Protein AF-A0A5N6K350-F1 (afdb_monomer)

Foldseek 3Di:
DDDDDDDDDDDDDDPPDPPPPDPPDPADDLQDDDPVLVVLLVLLVVLLVVLQVCLVPDPLNVVFDADQLVQATDPVSQSDLLRDCPRPCNVPPLVCVVVLLVVLQVQCCAAAPLNHDGPDPDDDPSSQLSVVLVVLLVVLLCQQCPDPPHEHPQLQQFVVQPKAWAPPVCVVVVNDDPPDRPGPSGPVVSVVNVTTTDDGQGAPSSLLSLLLSLSSLCQLCVVLVQVLVVHDQSRWAQDPVRDIDGPCVVFDPPDDVVPDDSASSCDPSVVSSVVSNVSSSVSSSSCSNNGDDSVSNVNSSVSSVVSVCLQASVVRYDVVSCVRNPGRND

Mean predicted aligned error: 9.84 Å

InterPro domains:
  IPR019388 Fat storage-inducing transmembrane protein [PF10261] (79-312)
  IPR019388 Fat storage-inducing transmembrane protein [PTHR23129] (8-317)
  IPR046400 Acyl-coenzyme A diphosphatase SCS3 [MF_03231] (30-315)

Sequence (330 aa):
MESPSKIKRRSTRIIEASSTTTKTTTRRSPFLPTPFEAILLSIYPATLLLGSIFSVLSPDVRASEYNPVLQSHPPSTAPSYFAKKSNIFNQWFVKKGWAWISASYFFFLLTHPSTGPPGVFTLTPRRLRGFLRYVVVTTWWVFVTQWFFGPAIIDRGFIITGGQCELVDAAEKGKVDMDNTRQFVTGVACKAVGGKWKGGHDISGHVFLLVLGSMFLFQEVLHVVLRSSGMKEERTIVMEDGAIKSAEVEAPPQNEAEGLTQDGWLSLSVKIVLGVAGLSLFMLTMTAIYFHTWFEKLTGLIVAFGGVFVVFWLPRLNPTVRMVLGMPGI

Solvent-accessible surface area (backbone atoms only — not comparable to full-atom values): 18474 Å² total; per-residue (Å²): 139,88,83,85,87,84,89,79,85,82,82,84,79,81,79,78,77,80,78,76,78,74,80,78,71,82,77,70,59,45,88,55,70,46,76,69,51,44,52,58,62,46,48,56,64,48,39,41,48,54,19,40,51,46,29,73,69,34,64,57,53,64,71,27,64,72,39,80,76,78,45,36,26,53,78,90,53,33,69,42,68,79,33,24,74,82,27,66,59,48,61,61,43,59,73,40,33,68,58,56,46,48,53,33,48,50,47,28,54,48,44,36,64,94,35,39,66,57,82,46,98,69,92,34,75,56,34,51,17,51,49,46,39,49,49,53,51,48,50,48,50,36,27,41,70,65,42,45,99,58,52,11,49,42,37,47,47,14,42,76,54,59,26,45,62,45,49,60,74,43,53,76,66,73,75,49,78,89,83,67,80,75,77,59,62,35,60,65,62,23,47,74,75,63,21,45,60,44,74,35,55,58,53,29,61,65,45,20,50,35,49,36,44,26,51,52,50,47,56,60,44,42,54,54,50,37,49,74,70,73,48,76,84,77,54,29,24,33,44,92,88,67,48,80,40,59,46,61,79,64,31,68,75,96,67,76,69,83,77,49,56,79,71,60,54,68,27,72,42,52,51,47,34,52,50,55,30,47,52,28,52,52,50,41,34,48,39,27,41,52,31,67,55,72,66,20,41,51,49,9,45,53,57,19,50,53,46,49,38,60,60,68,41,42,29,22,67,32,46,74,52,19,72,62,39,40,53,70,85,78

Secondary structure (DSSP, 8-state):
-PPP----------------------PPPTTSPPHHHHHHHHHHHHHHHHHHHHHHH-HHHHHS--BTTTTB--TTT-SSTTTSTTSHIIIIIITTHHHHHHHHHHHHHHH-TTTSSTTS----HHHHHHHHHHHHHHHHHHHHHT-SSSS-HHHHHHHHTT-EEE-HHHHTTT-S-TT------SHHHHHHTT-EEESSPPP-HHHHHHHHHHHHHHHHHHHHHHGGGTPPP--EEE-TTS-EEEGGGGSPPS-SGGGS-HHHHT-HHHHHHHHHHHHHHHHHHHHHHHSS-HHHHHHHHHHHHHHHIIIIIHHHH-HHHHHHH--TT-

pLDDT: mean 83.61, std 17.41, range [37.03, 98.56]

Radius of gyration: 28.15 Å; Cα contacts (8 Å, |Δi|>4): 424; chains: 1; bounding box: 83×66×103 Å

Organism: Monilinia laxa (NCBI:txid61186)

Nearest PDB structures (foldseek):
  7n98-assembly1_A  TM=1.460E-01  e=1.307E+00  Mus musculus

Structure (mmCIF, N/CA/C/O backbone):
data_AF-A0A5N6K350-F1
#
_entry.id   AF-A0A5N6K350-F1
#
loop_
_atom_site.group_PDB
_atom_site.id
_atom_site.type_symbol
_atom_site.label_atom_id
_atom_site.label_alt_id
_atom_site.label_comp_id
_atom_site.label_asym_id
_atom_site.label_entity_id
_atom_site.label_seq_id
_atom_site.pdbx_PDB_ins_code
_atom_site.Cartn_x
_atom_site.Cartn_y
_atom_site.Cartn_z
_atom_site.occupancy
_atom_site.B_iso_or_equiv
_atom_site.auth_seq_id
_atom_site.auth_comp_id
_atom_site.auth_asym_id
_atom_site.auth_atom_id
_atom_site.pdbx_PDB_model_num
ATOM 1 N N . MET A 1 1 ? -53.415 42.606 70.617 1.00 39.34 1 MET A N 1
ATOM 2 C CA . MET A 1 1 ? -54.371 42.873 69.520 1.00 39.34 1 MET A CA 1
ATOM 3 C C . MET A 1 1 ? -53.595 42.775 68.217 1.00 39.34 1 MET A C 1
ATOM 5 O O . MET A 1 1 ? -52.985 43.748 67.797 1.00 39.34 1 MET A O 1
ATOM 9 N N . GLU A 1 2 ? -53.501 41.565 67.667 1.00 37.81 2 GLU A N 1
ATOM 10 C CA . GLU A 1 2 ? -52.789 41.281 66.415 1.00 37.81 2 GLU A CA 1
ATOM 11 C C . GLU A 1 2 ? -53.700 41.493 65.199 1.00 37.81 2 GLU A C 1
ATOM 13 O O . GLU A 1 2 ? -54.901 41.233 65.244 1.00 37.81 2 GLU A O 1
ATOM 18 N N . SER A 1 3 ? -53.092 42.018 64.136 1.00 38.47 3 SER A N 1
ATOM 19 C CA . SER A 1 3 ? -53.686 42.514 62.888 1.00 38.47 3 SER A CA 1
ATOM 20 C C . SER A 1 3 ? -53.689 41.426 61.790 1.00 38.47 3 SER A C 1
ATOM 22 O O . SER A 1 3 ? -52.838 40.534 61.836 1.00 38.47 3 SER A O 1
ATOM 24 N N . PRO A 1 4 ? -54.605 41.453 60.796 1.00 44.72 4 PRO A N 1
ATOM 25 C CA . PRO A 1 4 ? -54.893 40.296 59.953 1.00 44.72 4 PRO A CA 1
ATOM 26 C C . PRO A 1 4 ? -54.051 40.177 58.663 1.00 44.72 4 PRO A C 1
ATOM 28 O O . PRO A 1 4 ? -53.676 41.151 58.015 1.00 44.72 4 PRO A O 1
ATOM 31 N N . SER A 1 5 ? -53.821 38.910 58.301 1.00 41.94 5 SER A N 1
ATOM 32 C CA . SER A 1 5 ? -53.606 38.274 56.986 1.00 41.94 5 SER A CA 1
ATOM 33 C C . SER A 1 5 ? -53.233 39.112 55.744 1.00 41.94 5 SER A C 1
ATOM 35 O O . SER A 1 5 ? -54.036 39.890 55.228 1.00 41.94 5 SER A O 1
ATOM 37 N N . LYS A 1 6 ? -52.107 38.754 55.102 1.00 41.34 6 LYS A N 1
ATOM 38 C CA . LYS A 1 6 ? -51.874 38.959 53.657 1.00 41.34 6 LYS A CA 1
ATOM 39 C C . LYS A 1 6 ? -51.714 37.616 52.938 1.00 41.34 6 LYS A C 1
ATOM 41 O O . LYS A 1 6 ? -50.702 36.936 53.082 1.00 41.34 6 LYS A O 1
ATOM 46 N N . ILE A 1 7 ? -52.710 37.265 52.126 1.00 43.25 7 ILE A N 1
ATOM 47 C CA . ILE A 1 7 ? -52.680 36.149 51.170 1.00 43.25 7 ILE A CA 1
ATOM 48 C C . ILE A 1 7 ? -51.819 36.562 49.966 1.00 43.25 7 ILE A C 1
ATOM 50 O O . ILE A 1 7 ? -52.139 37.526 49.271 1.00 43.25 7 ILE A O 1
ATOM 54 N N . LYS A 1 8 ? -50.727 35.837 49.695 1.00 41.31 8 LYS A N 1
ATOM 55 C CA . LYS A 1 8 ? -49.878 36.031 48.507 1.00 41.31 8 LYS A CA 1
ATOM 56 C C . LYS A 1 8 ? -50.284 35.015 47.429 1.00 41.31 8 LYS A C 1
ATOM 58 O O . LYS A 1 8 ? -50.064 33.818 47.591 1.00 41.31 8 LYS A O 1
ATOM 63 N N . ARG A 1 9 ? -50.894 35.490 46.335 1.00 40.66 9 ARG A N 1
ATOM 64 C CA . ARG A 1 9 ? -51.223 34.686 45.141 1.00 40.66 9 ARG A CA 1
ATOM 65 C C . ARG A 1 9 ? -49.940 34.135 44.503 1.00 40.66 9 ARG A C 1
ATOM 67 O O . ARG A 1 9 ? -49.021 34.895 44.201 1.00 40.66 9 ARG A O 1
ATOM 74 N N . ARG A 1 10 ? -49.887 32.818 44.291 1.00 40.03 10 ARG A N 1
ATOM 75 C CA . ARG A 1 10 ? -48.789 32.107 43.619 1.00 40.03 10 ARG A CA 1
ATOM 76 C C . ARG A 1 10 ? -49.019 32.188 42.105 1.00 40.03 10 ARG A C 1
ATOM 78 O O . ARG A 1 10 ? -50.008 31.659 41.615 1.00 40.03 10 ARG A O 1
ATOM 85 N N . SER A 1 11 ? -48.145 32.897 41.391 1.00 39.28 11 SER A N 1
ATOM 86 C CA . SER A 1 11 ? -48.162 32.985 39.925 1.00 39.28 11 SER A CA 1
ATOM 87 C C . SER A 1 11 ? -47.627 31.684 39.319 1.00 39.28 11 SER A C 1
ATOM 89 O O . SER A 1 11 ? -46.527 31.245 39.664 1.00 39.28 11 SER A O 1
ATOM 91 N N . THR A 1 12 ? -48.414 31.048 38.454 1.00 40.78 12 THR A N 1
ATOM 92 C CA . THR A 1 12 ? -48.044 29.849 37.696 1.00 40.78 12 THR A CA 1
ATOM 93 C C . THR A 1 12 ? -47.091 30.254 36.573 1.00 40.78 12 THR A C 1
ATOM 95 O O . THR A 1 12 ? -47.493 30.868 35.588 1.00 40.78 12 THR A O 1
ATOM 98 N N . ARG A 1 13 ? -45.802 29.939 36.728 1.00 40.34 13 ARG A N 1
ATOM 99 C CA . ARG A 1 13 ? -44.789 30.149 35.688 1.00 40.34 13 ARG A CA 1
ATOM 100 C C . ARG A 1 13 ? -44.947 29.043 34.643 1.00 40.34 13 ARG A C 1
ATOM 102 O O . ARG A 1 13 ? -44.638 27.890 34.927 1.00 40.34 13 ARG A O 1
ATOM 109 N N . ILE A 1 14 ? -45.465 29.390 33.468 1.00 44.34 14 ILE A N 1
ATOM 110 C CA . ILE A 1 14 ? -45.455 28.515 32.291 1.00 44.34 14 ILE A CA 1
ATOM 111 C C . ILE A 1 14 ? -43.984 28.318 31.910 1.00 44.34 14 ILE A C 1
ATOM 113 O O . ILE A 1 14 ? -43.280 29.284 31.625 1.00 44.34 14 ILE A O 1
ATOM 117 N N . ILE A 1 15 ? -43.497 27.080 31.999 1.00 43.91 15 ILE A N 1
ATOM 118 C CA . ILE A 1 15 ? -42.172 26.707 31.505 1.00 43.91 15 ILE A CA 1
ATOM 119 C C . ILE A 1 15 ? -42.344 26.472 30.006 1.00 43.91 15 ILE A C 1
ATOM 121 O O . ILE A 1 15 ? -42.850 25.430 29.595 1.00 43.91 15 ILE A O 1
ATOM 125 N N . GLU A 1 16 ? -41.976 27.459 29.192 1.00 39.91 16 GLU A N 1
ATOM 126 C CA . GLU A 1 16 ? -41.800 27.255 27.756 1.00 39.91 16 GLU A CA 1
ATOM 127 C C . GLU A 1 16 ? -40.673 26.237 27.553 1.00 39.91 16 GLU A C 1
ATOM 129 O O . GLU A 1 16 ? -39.513 26.474 27.900 1.00 39.91 16 GLU A O 1
ATOM 134 N N . ALA A 1 17 ? -41.030 25.063 27.033 1.00 42.09 17 ALA A N 1
ATOM 135 C CA . ALA A 1 17 ? -40.063 24.079 26.587 1.00 42.09 17 ALA A CA 1
ATOM 136 C C . ALA A 1 17 ? -39.307 24.666 25.390 1.00 42.09 17 ALA A C 1
ATOM 138 O O . ALA A 1 17 ? -39.853 24.786 24.295 1.00 42.09 17 ALA A O 1
ATOM 139 N N . SER A 1 18 ? -38.051 25.052 25.614 1.00 37.03 18 SER A N 1
ATOM 140 C CA . SER A 1 18 ? -37.125 25.423 24.548 1.00 37.03 18 SER A CA 1
ATOM 141 C C . SER A 1 18 ? -36.954 24.222 23.620 1.00 37.03 18 SER A C 1
ATOM 143 O O . SER A 1 18 ? -36.303 23.236 23.970 1.00 37.03 18 SER A O 1
ATOM 145 N N . SER A 1 19 ? -37.595 24.272 22.453 1.00 41.00 19 SER A N 1
ATOM 146 C CA . SER A 1 19 ? -37.385 23.306 21.384 1.00 41.00 19 SER A CA 1
ATOM 147 C C . SER A 1 19 ? -35.990 23.539 20.810 1.00 41.00 19 SER A C 1
ATOM 149 O O . SER A 1 19 ? -35.793 24.368 19.920 1.00 41.00 19 SER A O 1
ATOM 151 N N . THR A 1 20 ? -34.996 22.825 21.329 1.00 38.00 20 THR A N 1
ATOM 152 C CA . THR A 1 20 ? -33.685 22.724 20.696 1.00 38.00 20 THR A CA 1
ATOM 153 C C . THR A 1 20 ? -33.865 22.001 19.368 1.00 38.00 20 THR A C 1
ATOM 155 O O . THR A 1 20 ? -33.875 20.773 19.301 1.00 38.00 20 THR A O 1
ATOM 158 N N . THR A 1 21 ? -34.032 22.773 18.293 1.00 37.84 21 THR A N 1
ATOM 159 C CA . THR A 1 21 ? -34.003 22.280 16.918 1.00 37.84 21 THR A CA 1
ATOM 160 C C . THR A 1 21 ? -32.649 21.621 16.690 1.00 37.84 21 THR A C 1
ATOM 162 O O . THR A 1 21 ? -31.634 22.281 16.459 1.00 37.84 21 THR A O 1
ATOM 165 N N . THR A 1 22 ? -32.614 20.298 16.816 1.00 42.59 22 THR A N 1
ATOM 166 C CA . THR A 1 22 ? -31.442 19.489 16.518 1.00 42.59 22 THR A CA 1
ATOM 167 C C . THR A 1 22 ? -31.230 19.617 15.018 1.00 42.59 22 THR A C 1
ATOM 169 O O . THR A 1 22 ? -31.987 19.056 14.230 1.00 42.59 22 THR A O 1
ATOM 172 N N . LYS A 1 23 ? -30.240 20.414 14.599 1.00 40.47 23 LYS A N 1
ATOM 173 C CA . LYS A 1 23 ? -29.781 20.415 13.208 1.00 40.47 23 LYS A CA 1
ATOM 174 C C . LYS A 1 23 ? -29.407 18.974 12.872 1.00 40.47 23 LYS A C 1
ATOM 176 O O . LYS A 1 23 ? -28.372 18.488 13.323 1.00 40.47 23 LYS A O 1
ATOM 181 N N . THR A 1 24 ? -30.254 18.286 12.113 1.00 42.25 24 THR A N 1
ATOM 182 C CA . THR A 1 24 ? -29.925 17.004 11.496 1.00 42.25 24 THR A CA 1
ATOM 183 C C . THR A 1 24 ? -28.777 17.269 10.538 1.00 42.25 24 THR A C 1
ATOM 185 O O . THR A 1 24 ? -28.980 17.747 9.423 1.00 42.25 24 THR A O 1
ATOM 188 N N . THR A 1 25 ? -27.553 17.040 11.003 1.00 55.69 25 THR A N 1
ATOM 189 C CA . THR A 1 25 ? -26.381 17.028 10.139 1.00 55.69 25 THR A CA 1
ATOM 190 C C . THR A 1 25 ? -26.631 15.972 9.071 1.00 55.69 25 THR A C 1
ATOM 192 O O . THR A 1 25 ? -26.984 14.828 9.371 1.00 55.69 25 THR A O 1
ATOM 195 N N . THR A 1 26 ? -26.532 16.369 7.805 1.00 62.72 26 THR A N 1
ATOM 196 C CA . THR A 1 26 ? -26.601 15.446 6.676 1.00 62.72 26 THR A CA 1
ATOM 197 C C . THR A 1 26 ? -25.543 14.369 6.890 1.00 62.72 26 THR A C 1
ATOM 199 O O . THR A 1 26 ? -24.343 14.647 6.923 1.00 62.72 26 THR A O 1
ATOM 202 N N . ARG A 1 27 ? -25.994 13.133 7.136 1.00 70.69 27 ARG A N 1
ATOM 203 C CA . ARG A 1 27 ? -25.099 12.008 7.421 1.00 70.69 27 ARG A CA 1
ATOM 204 C C . ARG A 1 27 ? -24.232 11.747 6.194 1.00 70.69 27 ARG A C 1
ATOM 206 O O . ARG A 1 27 ? -24.745 11.665 5.079 1.00 70.69 27 ARG A O 1
ATOM 213 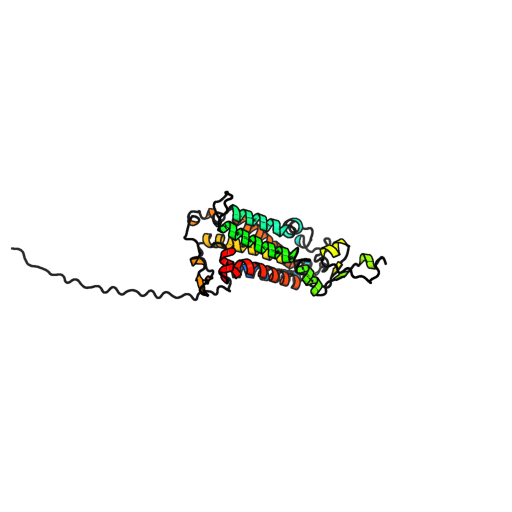N N . ARG A 1 28 ? -22.918 11.621 6.397 1.00 81.38 28 ARG A N 1
ATOM 214 C CA . ARG A 1 28 ? -21.987 11.308 5.308 1.00 81.38 28 ARG A CA 1
ATOM 215 C C . ARG A 1 28 ? -22.249 9.911 4.758 1.00 81.38 28 ARG A C 1
ATOM 217 O O . ARG A 1 28 ? -22.599 8.989 5.496 1.00 81.38 28 ARG A O 1
ATOM 224 N N . SER A 1 29 ? -22.046 9.773 3.454 1.00 88.19 29 SER A N 1
ATOM 225 C CA . SER A 1 29 ? -22.151 8.494 2.760 1.00 88.19 29 SER A CA 1
ATOM 226 C C . SER A 1 29 ? -21.082 7.511 3.265 1.00 88.19 29 SER A C 1
ATOM 228 O O . SER A 1 29 ? -19.920 7.910 3.353 1.00 88.19 29 SER A O 1
ATOM 230 N N . PRO A 1 30 ? -21.428 6.236 3.529 1.00 87.62 30 PRO A N 1
ATOM 231 C CA . PRO A 1 30 ? -20.468 5.212 3.955 1.00 87.62 30 PRO A CA 1
ATOM 232 C C . PRO A 1 30 ? -19.470 4.835 2.846 1.00 87.62 30 PRO A C 1
ATOM 234 O O . PRO A 1 30 ? -18.444 4.212 3.113 1.00 87.62 30 PRO A O 1
ATOM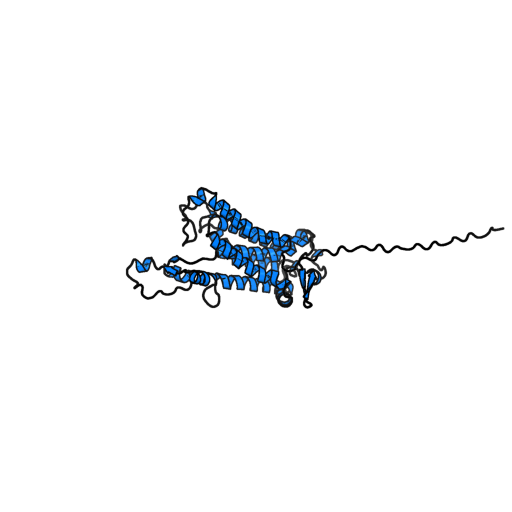 237 N N . PHE A 1 31 ? -19.756 5.229 1.600 1.00 86.31 31 PHE A N 1
ATOM 238 C CA . PHE A 1 31 ? -18.872 5.046 0.449 1.00 86.31 31 PHE A CA 1
ATOM 239 C C . PHE A 1 31 ? -17.753 6.088 0.387 1.00 86.31 31 PHE A C 1
ATOM 241 O O . PHE A 1 31 ? -16.729 5.848 -0.250 1.00 86.31 31 PHE A O 1
ATOM 248 N N . LEU A 1 32 ? -17.948 7.251 1.012 1.00 90.38 32 LEU A N 1
ATOM 249 C CA . LEU A 1 32 ? -16.986 8.341 0.944 1.00 90.38 32 LEU A CA 1
ATOM 250 C C . LEU A 1 32 ? -15.977 8.239 2.094 1.00 90.38 32 LEU A C 1
ATOM 252 O O . LEU A 1 32 ? -16.351 7.889 3.216 1.00 90.38 32 LEU A O 1
ATOM 256 N N . PRO A 1 33 ? -14.695 8.546 1.838 1.00 92.50 33 PRO A N 1
ATOM 257 C CA . PRO A 1 33 ? -13.705 8.649 2.900 1.00 92.50 33 PRO A CA 1
ATOM 258 C C . PRO A 1 33 ? -14.064 9.788 3.866 1.00 92.50 33 PRO A C 1
ATOM 260 O O . PRO A 1 33 ? -14.642 10.806 3.473 1.00 92.50 33 PRO A O 1
ATOM 263 N N . THR A 1 34 ? -13.675 9.649 5.132 1.00 92.25 34 THR A N 1
ATOM 264 C CA . THR A 1 34 ? -13.632 10.790 6.060 1.00 92.25 34 THR A CA 1
ATOM 265 C C . THR A 1 34 ? -12.570 11.806 5.601 1.00 92.25 34 THR A C 1
ATOM 267 O O . THR A 1 34 ? -11.730 11.471 4.770 1.00 92.25 34 THR A O 1
ATOM 270 N N . PRO A 1 35 ? -12.537 13.049 6.113 1.00 92.19 35 PRO A N 1
ATOM 271 C CA . PRO A 1 35 ? -11.574 14.060 5.690 1.00 92.19 35 PRO A CA 1
ATOM 272 C C . PRO A 1 35 ? -10.130 13.603 5.912 1.00 92.19 35 PRO A C 1
ATOM 274 O O . PRO A 1 35 ? -9.294 13.779 5.034 1.00 92.19 35 PRO A O 1
ATOM 277 N N . PHE A 1 36 ? -9.844 12.937 7.035 1.00 91.25 36 PHE A N 1
ATOM 278 C CA . PHE A 1 36 ? -8.515 12.380 7.304 1.00 91.25 36 PHE A CA 1
ATOM 279 C C . PHE A 1 36 ? -8.172 11.216 6.38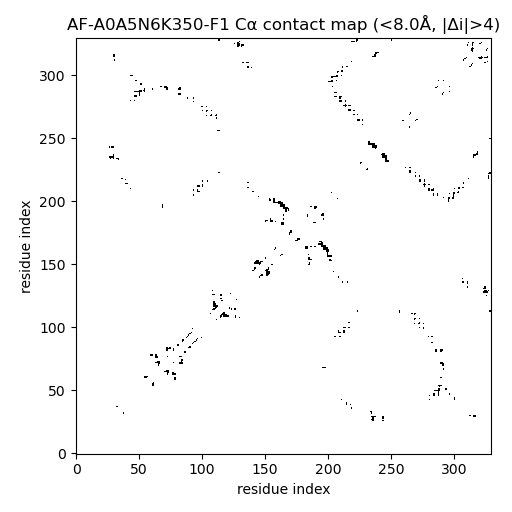3 1.00 91.25 36 PHE A C 1
ATOM 281 O O . PHE A 1 36 ? -7.050 11.131 5.893 1.00 91.25 36 PHE A O 1
ATOM 288 N N . GLU A 1 37 ? -9.132 10.341 6.097 1.00 93.50 37 GLU A N 1
ATOM 289 C CA . GLU A 1 37 ? -8.926 9.267 5.126 1.00 93.50 37 GLU A CA 1
ATOM 290 C C . GLU A 1 37 ? -8.738 9.809 3.713 1.00 93.50 37 GLU A C 1
ATOM 292 O O . GLU A 1 37 ? -7.927 9.271 2.970 1.00 93.50 37 GLU A O 1
ATOM 297 N N . ALA A 1 38 ? -9.442 10.881 3.350 1.00 94.88 38 ALA A N 1
ATOM 298 C CA . ALA A 1 38 ? -9.298 11.558 2.072 1.00 94.88 38 ALA A CA 1
ATOM 299 C C . ALA A 1 38 ? -7.909 12.192 1.957 1.00 94.88 38 ALA A C 1
ATOM 301 O O . ALA A 1 38 ? -7.255 12.025 0.931 1.00 94.88 38 ALA A O 1
ATOM 302 N N . ILE A 1 39 ? -7.422 12.835 3.026 1.00 94.81 39 ILE A N 1
ATOM 303 C CA . ILE A 1 39 ? -6.046 13.338 3.102 1.00 94.81 39 ILE A CA 1
ATOM 304 C C . ILE A 1 39 ? -5.062 12.179 2.901 1.00 94.81 39 ILE A C 1
ATOM 306 O O . ILE A 1 39 ? -4.246 12.246 1.984 1.00 94.81 39 ILE A O 1
ATOM 310 N N . LEU A 1 40 ? -5.182 11.090 3.667 1.00 94.38 40 LEU A N 1
ATOM 311 C CA . LEU A 1 40 ? -4.307 9.919 3.535 1.00 94.38 40 LEU A CA 1
ATOM 312 C C . LEU A 1 40 ? -4.336 9.317 2.124 1.00 94.38 40 LEU A C 1
ATOM 314 O O . LEU A 1 40 ? -3.282 9.075 1.543 1.00 94.38 40 LEU A O 1
ATOM 318 N N . LEU A 1 41 ? -5.523 9.119 1.546 1.00 95.88 41 LEU A N 1
ATOM 319 C CA . LEU A 1 41 ? -5.686 8.618 0.181 1.00 95.88 41 LEU A CA 1
ATOM 320 C C . LEU A 1 41 ? -5.054 9.562 -0.845 1.00 95.88 41 LEU A C 1
ATOM 322 O O . LEU A 1 41 ? -4.457 9.084 -1.802 1.00 95.88 41 LEU A O 1
ATOM 326 N N . SER A 1 42 ? -5.162 10.879 -0.647 1.00 97.12 42 SER A N 1
ATOM 327 C CA . SER A 1 42 ? -4.651 11.888 -1.582 1.00 97.12 42 SER A CA 1
ATOM 328 C C . SER A 1 42 ? -3.129 12.041 -1.561 1.00 97.12 42 SER A C 1
ATOM 330 O O . SER A 1 42 ? -2.552 12.403 -2.587 1.00 97.12 42 SER A O 1
ATOM 332 N N . ILE A 1 43 ? -2.465 11.707 -0.446 1.00 97.50 43 ILE A N 1
ATOM 333 C CA . ILE A 1 43 ? -1.000 11.783 -0.328 1.00 97.50 43 ILE A CA 1
ATOM 334 C C . ILE A 1 43 ? -0.324 10.927 -1.403 1.00 97.50 43 ILE A C 1
ATOM 336 O O . ILE A 1 43 ? 0.604 11.390 -2.052 1.00 97.50 43 ILE A O 1
ATOM 340 N N . TYR A 1 44 ? -0.812 9.714 -1.661 1.00 98.12 44 TYR A N 1
ATOM 341 C CA . TYR A 1 44 ? -0.191 8.795 -2.620 1.00 98.12 44 TYR A CA 1
ATOM 342 C C . TYR A 1 44 ? -0.196 9.286 -4.081 1.00 98.12 44 TYR A C 1
ATOM 344 O O . TYR A 1 44 ? 0.889 9.392 -4.662 1.00 98.12 44 TYR A O 1
ATOM 352 N N . PRO A 1 45 ? -1.347 9.614 -4.709 1.00 97.81 45 PRO A N 1
ATOM 353 C CA . PRO A 1 45 ? -1.359 10.166 -6.059 1.00 97.81 45 PRO A CA 1
ATOM 354 C C . PRO A 1 45 ? -0.633 11.514 -6.129 1.00 97.81 45 PRO A C 1
ATOM 356 O O . PRO A 1 45 ? 0.054 11.763 -7.117 1.00 97.81 45 PRO A O 1
ATOM 359 N N . ALA A 1 46 ? -0.707 12.351 -5.084 1.00 97.69 46 ALA A N 1
ATOM 360 C CA . ALA A 1 46 ? 0.048 13.601 -5.032 1.00 97.69 46 ALA A CA 1
ATOM 361 C C . ALA A 1 46 ? 1.564 13.351 -5.039 1.00 97.69 46 ALA A C 1
ATOM 363 O O . ALA A 1 46 ? 2.274 13.950 -5.843 1.00 97.69 46 ALA A O 1
ATOM 364 N N . THR A 1 47 ? 2.068 12.425 -4.218 1.00 97.81 47 THR A N 1
ATOM 365 C CA . THR A 1 47 ? 3.486 12.035 -4.194 1.00 97.81 47 THR A CA 1
ATOM 366 C C . THR A 1 47 ? 3.947 11.507 -5.550 1.00 97.81 47 THR A C 1
ATOM 368 O O . THR A 1 47 ? 5.004 11.913 -6.036 1.00 97.81 47 THR A O 1
ATOM 371 N N . LEU A 1 48 ? 3.160 10.635 -6.189 1.00 97.69 48 LEU A N 1
ATOM 372 C CA . LEU A 1 48 ? 3.500 10.095 -7.506 1.00 97.69 48 LEU A CA 1
ATOM 373 C C . LEU A 1 48 ? 3.532 11.189 -8.578 1.00 97.69 48 LEU A C 1
ATOM 375 O O . LEU A 1 48 ? 4.459 11.214 -9.391 1.00 97.69 48 LEU A O 1
ATOM 379 N N . LEU A 1 49 ? 2.550 12.094 -8.572 1.00 96.75 49 LEU A N 1
ATOM 380 C CA . LEU A 1 49 ? 2.464 13.201 -9.521 1.00 96.75 49 LEU A CA 1
ATOM 381 C C . LEU A 1 49 ? 3.629 14.177 -9.337 1.00 96.75 49 LEU A C 1
ATOM 383 O O . LEU A 1 49 ? 4.344 14.455 -10.294 1.00 96.75 49 LEU A O 1
ATOM 387 N N . LEU A 1 50 ? 3.861 14.646 -8.110 1.00 96.75 50 LEU A N 1
ATOM 388 C CA . LEU A 1 50 ? 4.936 15.588 -7.793 1.00 96.75 50 LEU A CA 1
ATOM 389 C C . LEU A 1 50 ? 6.315 14.999 -8.101 1.00 96.75 50 LEU A C 1
ATOM 391 O O . LEU A 1 50 ? 7.144 15.673 -8.708 1.00 96.75 50 LEU A O 1
ATOM 395 N N . GLY A 1 51 ? 6.551 13.731 -7.749 1.00 96.00 51 GLY A N 1
ATOM 396 C CA . GLY A 1 51 ? 7.802 13.050 -8.083 1.00 96.00 51 GLY A CA 1
ATOM 397 C C . GLY A 1 51 ? 8.003 12.887 -9.592 1.00 96.00 51 GLY A C 1
ATOM 398 O O . GLY A 1 51 ? 9.111 13.076 -10.087 1.00 96.00 51 GLY A O 1
ATOM 399 N N . SER A 1 52 ? 6.930 12.617 -10.340 1.00 94.06 52 SER A N 1
ATOM 400 C CA . SER A 1 52 ? 6.996 12.501 -11.804 1.00 94.06 52 SER A CA 1
ATOM 401 C C . SER A 1 52 ? 7.223 13.856 -12.480 1.00 94.06 52 SER A C 1
ATOM 403 O O . SER A 1 52 ? 8.019 13.943 -13.410 1.00 94.06 52 SER A O 1
ATOM 405 N N . ILE A 1 53 ? 6.599 14.929 -11.981 1.00 95.31 53 ILE A N 1
ATOM 406 C CA . ILE A 1 53 ? 6.876 16.303 -12.425 1.00 95.31 53 ILE A CA 1
ATOM 407 C C . ILE A 1 53 ? 8.346 16.642 -12.166 1.00 95.31 53 ILE A C 1
ATOM 409 O O . ILE A 1 53 ? 9.035 17.108 -13.069 1.00 95.31 53 ILE A O 1
ATOM 413 N N . PHE A 1 54 ? 8.854 16.351 -10.967 1.00 95.25 54 PHE A N 1
ATOM 414 C CA . PHE A 1 54 ? 10.257 16.583 -10.635 1.00 95.25 54 PHE A CA 1
ATOM 415 C C . PHE A 1 54 ? 11.208 15.809 -11.563 1.00 95.25 54 PHE A C 1
ATOM 417 O O . PHE A 1 54 ? 12.189 16.379 -12.033 1.00 95.25 54 PHE A O 1
ATOM 424 N N . SER A 1 55 ? 10.897 14.547 -11.880 1.00 92.69 55 SER A N 1
ATOM 425 C CA . SER A 1 55 ? 11.668 13.715 -12.819 1.00 92.69 55 SER A CA 1
ATOM 426 C C . SER A 1 55 ? 11.799 14.359 -14.208 1.00 92.69 55 SER A C 1
ATOM 428 O O . SER A 1 55 ? 12.871 14.345 -14.807 1.00 92.69 55 SER A O 1
ATOM 430 N N . VAL A 1 56 ? 10.727 14.992 -14.697 1.00 92.12 56 VAL A N 1
ATOM 431 C CA . VAL A 1 56 ? 10.701 15.679 -16.001 1.00 92.12 56 VAL A CA 1
ATOM 432 C C . VAL A 1 56 ? 11.367 17.058 -15.950 1.00 92.12 56 VAL A C 1
ATOM 434 O O . VAL A 1 56 ? 11.954 17.501 -16.937 1.00 92.12 56 VAL A O 1
ATOM 437 N N . LEU A 1 57 ? 11.288 17.765 -14.824 1.00 94.56 57 LEU A N 1
ATOM 438 C CA . LEU A 1 57 ? 11.874 19.101 -14.692 1.00 94.56 57 LEU A CA 1
ATOM 439 C C . LEU A 1 57 ? 13.374 19.068 -14.373 1.00 94.56 57 LEU A C 1
ATOM 441 O O . LEU A 1 57 ? 14.086 19.993 -14.754 1.00 94.56 57 LEU A O 1
ATOM 445 N N . SER A 1 58 ? 13.861 18.025 -13.697 1.00 93.62 58 SER A N 1
ATOM 446 C CA . SER A 1 58 ? 15.263 17.911 -13.292 1.00 93.62 58 SER A CA 1
ATOM 447 C C . SER A 1 58 ? 16.177 17.597 -14.491 1.00 93.62 58 SER A C 1
ATOM 449 O O . SER A 1 58 ? 16.028 16.539 -15.115 1.00 93.62 58 SER A O 1
ATOM 451 N N . PRO A 1 59 ? 17.157 18.468 -14.808 1.00 91.88 59 PRO A N 1
ATOM 452 C CA . PRO A 1 59 ? 18.120 18.218 -15.881 1.00 91.88 59 PRO A CA 1
ATOM 453 C C . PRO A 1 59 ? 18.961 16.963 -15.636 1.00 91.88 59 PRO A C 1
ATOM 455 O O . PRO A 1 59 ? 19.180 16.192 -16.567 1.00 91.88 59 PRO A O 1
ATOM 458 N N . ASP A 1 60 ? 19.370 16.725 -14.387 1.00 88.88 60 ASP A N 1
ATOM 459 C CA . ASP A 1 60 ? 20.221 15.589 -14.014 1.00 88.88 60 ASP A CA 1
ATOM 460 C C . ASP A 1 60 ? 19.513 14.252 -14.249 1.00 88.88 60 ASP A C 1
ATOM 462 O O . ASP A 1 60 ? 20.093 13.314 -14.798 1.00 88.88 60 ASP A O 1
ATOM 466 N N . VAL A 1 61 ? 18.226 14.170 -13.888 1.00 89.56 61 VAL A N 1
ATOM 467 C CA . VAL A 1 61 ? 17.418 12.959 -14.096 1.00 89.56 61 VAL A CA 1
ATOM 468 C C . VAL A 1 61 ? 17.212 12.700 -15.584 1.00 89.56 61 VAL A C 1
ATOM 470 O O . VAL A 1 61 ? 17.377 11.569 -16.037 1.00 89.56 61 VAL A O 1
ATOM 473 N N . ARG A 1 62 ? 16.931 13.746 -16.365 1.00 88.31 62 ARG A N 1
ATOM 474 C CA . ARG A 1 62 ? 16.752 13.637 -17.818 1.00 88.31 62 ARG A CA 1
ATOM 475 C C . ARG A 1 62 ? 18.024 13.276 -18.575 1.00 88.31 62 ARG A C 1
ATOM 477 O O . ARG A 1 62 ? 17.937 12.602 -19.595 1.00 88.31 62 ARG A O 1
ATOM 484 N N . ALA A 1 63 ? 19.173 13.762 -18.117 1.00 88.00 63 ALA A N 1
ATOM 485 C CA . ALA A 1 63 ? 20.461 13.470 -18.734 1.00 88.00 63 ALA A CA 1
ATOM 486 C C . ALA A 1 63 ? 20.921 12.031 -18.452 1.00 88.00 63 ALA A C 1
ATOM 488 O O . ALA A 1 63 ? 21.702 11.472 -19.221 1.00 88.00 63 ALA A O 1
ATOM 489 N N . SER A 1 64 ? 20.442 11.426 -17.362 1.00 87.69 64 SER A N 1
ATOM 490 C CA . SER A 1 64 ? 20.781 10.050 -17.014 1.00 87.69 64 SER A CA 1
ATOM 491 C C . SER A 1 64 ? 20.026 9.028 -17.868 1.00 87.69 64 SER A C 1
ATOM 493 O O . SER A 1 64 ? 18.808 9.093 -18.028 1.00 87.69 64 SER A O 1
ATOM 495 N N . GLU A 1 65 ? 20.746 8.035 -18.389 1.00 87.00 65 GLU A N 1
ATOM 496 C CA . GLU A 1 65 ? 20.142 6.947 -19.158 1.00 87.00 65 GLU A CA 1
ATOM 497 C C . GLU A 1 65 ? 19.216 6.110 -18.262 1.00 87.00 65 GLU A C 1
ATOM 499 O O . GLU A 1 65 ? 19.613 5.644 -17.189 1.00 87.00 65 GLU A O 1
ATOM 504 N N . TYR A 1 66 ? 17.972 5.913 -18.697 1.00 85.56 66 TYR A N 1
ATOM 505 C CA . TYR A 1 66 ? 17.012 5.041 -18.029 1.00 85.56 66 TYR A CA 1
ATOM 506 C C . TYR A 1 66 ? 16.849 3.747 -18.823 1.00 85.56 66 TYR A C 1
ATOM 508 O O . TYR A 1 66 ? 16.459 3.776 -19.989 1.00 85.56 66 TYR A O 1
ATOM 516 N N . ASN A 1 67 ? 17.107 2.600 -18.189 1.00 83.88 67 ASN A N 1
ATOM 517 C CA . ASN A 1 67 ? 16.894 1.303 -18.818 1.00 83.88 67 ASN A CA 1
ATOM 518 C C . ASN A 1 67 ? 15.486 0.775 -18.472 1.00 83.88 67 ASN A C 1
ATOM 520 O O . ASN A 1 67 ? 15.271 0.366 -17.324 1.00 83.88 67 ASN A O 1
ATOM 524 N N . PRO A 1 68 ? 14.544 0.721 -19.434 1.00 79.12 68 PRO A N 1
ATOM 525 C CA . PRO A 1 68 ? 13.171 0.286 -19.176 1.00 79.12 68 PRO A CA 1
ATOM 526 C C . PRO A 1 68 ? 13.057 -1.215 -18.881 1.00 79.12 68 PRO A C 1
ATOM 528 O O . PRO A 1 68 ? 12.131 -1.630 -18.199 1.00 79.12 68 PRO A O 1
ATOM 531 N N . VAL A 1 69 ? 14.015 -2.037 -19.325 1.00 75.56 69 VAL A N 1
ATOM 532 C CA . VAL A 1 69 ? 14.013 -3.492 -19.083 1.00 75.56 69 VAL A CA 1
ATOM 533 C C . VAL A 1 69 ? 14.454 -3.815 -17.653 1.00 75.56 69 VAL A C 1
ATOM 535 O O . VAL A 1 69 ? 13.899 -4.691 -16.992 1.00 75.56 69 VAL A O 1
ATOM 538 N N . LEU A 1 70 ? 15.468 -3.106 -17.150 1.00 75.69 70 LEU A N 1
ATOM 539 C CA . LEU A 1 70 ? 15.938 -3.249 -15.764 1.00 75.69 70 LEU A CA 1
ATOM 540 C C . LEU A 1 70 ? 15.139 -2.392 -14.770 1.00 75.69 70 LEU A C 1
ATOM 542 O O . LEU A 1 70 ? 15.295 -2.573 -13.552 1.00 75.69 70 LEU A O 1
ATOM 546 N N . GLN A 1 71 ? 14.314 -1.488 -15.312 1.00 82.19 71 GLN A N 1
ATOM 547 C CA . GLN A 1 71 ? 13.552 -0.445 -14.631 1.00 82.19 71 GLN A CA 1
ATOM 548 C C . GLN A 1 71 ? 14.424 0.399 -13.696 1.00 82.19 71 GLN A C 1
ATOM 550 O O . GLN A 1 71 ? 14.027 0.707 -12.574 1.00 82.19 71 GLN A O 1
ATOM 555 N N . SER A 1 72 ? 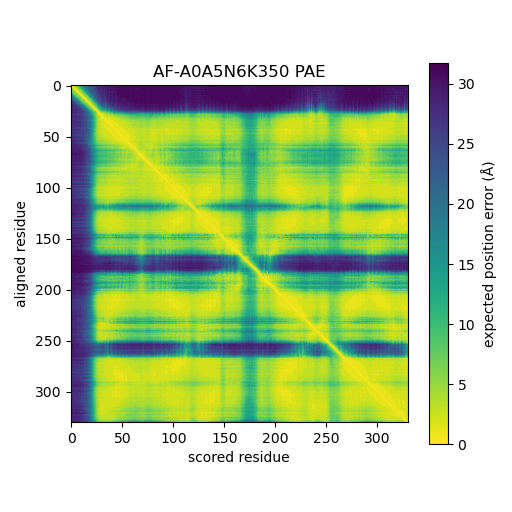15.645 0.737 -14.115 1.00 84.31 72 SER A N 1
ATOM 556 C CA . SER A 1 72 ? 16.607 1.468 -13.282 1.00 84.31 72 SER A CA 1
ATOM 557 C C . SER A 1 72 ? 17.675 2.184 -14.103 1.00 84.31 72 SER A C 1
ATOM 559 O O . SER A 1 72 ? 17.980 1.769 -15.221 1.00 84.31 72 SER A O 1
ATOM 561 N N . HIS A 1 73 ? 18.313 3.183 -13.494 1.00 87.25 73 HIS A N 1
ATOM 562 C CA . HIS A 1 73 ? 19.501 3.838 -14.039 1.00 87.25 73 HIS A CA 1
ATOM 563 C C . HIS A 1 73 ? 20.773 2.993 -13.821 1.00 87.25 73 HIS A C 1
ATOM 565 O O . HIS A 1 73 ? 20.909 2.363 -12.760 1.00 87.25 73 HIS A O 1
ATOM 571 N N . PRO A 1 74 ? 21.726 2.977 -14.773 1.00 86.56 74 PRO A N 1
ATOM 572 C CA . PRO A 1 74 ? 23.040 2.376 -14.567 1.00 86.56 74 PRO A CA 1
ATOM 573 C C . PRO A 1 74 ? 23.771 3.010 -13.364 1.00 86.56 74 PRO A C 1
ATOM 575 O O . PRO A 1 74 ? 23.704 4.224 -13.177 1.00 86.56 74 PRO A O 1
ATOM 578 N N . PRO A 1 75 ? 24.503 2.239 -12.534 1.00 86.44 75 PRO A N 1
ATOM 579 C CA . PRO A 1 75 ? 25.132 2.778 -11.322 1.00 86.44 75 PRO A CA 1
ATOM 580 C C . PRO A 1 75 ? 26.160 3.894 -11.554 1.00 86.44 75 PRO A C 1
ATOM 582 O O . PRO A 1 75 ? 26.365 4.713 -10.655 1.00 86.44 75 PRO A O 1
ATOM 585 N N . SER A 1 76 ? 26.814 3.903 -12.720 1.00 85.81 76 SER A N 1
ATOM 586 C CA . SER A 1 76 ? 27.831 4.885 -13.117 1.00 85.81 76 SER A CA 1
ATOM 587 C C . SER A 1 76 ? 27.236 6.234 -13.519 1.00 85.81 76 SER A C 1
ATOM 589 O O . SER A 1 76 ? 27.853 7.260 -13.261 1.00 85.81 76 SER A O 1
ATOM 591 N N . THR A 1 77 ? 26.041 6.236 -14.113 1.00 88.25 77 THR A N 1
ATOM 592 C CA . THR A 1 77 ? 25.359 7.431 -14.639 1.00 88.25 77 THR A CA 1
ATOM 593 C C . THR A 1 77 ? 24.140 7.835 -13.808 1.00 88.25 77 THR A C 1
ATOM 595 O O . THR A 1 77 ? 23.396 8.733 -14.190 1.00 88.25 77 THR A O 1
ATOM 598 N N . ALA A 1 78 ? 23.917 7.179 -12.665 1.00 89.62 78 ALA A N 1
ATOM 599 C CA . ALA A 1 78 ? 22.781 7.452 -11.798 1.00 89.62 78 ALA A CA 1
ATOM 600 C C . ALA A 1 78 ? 22.832 8.893 -11.240 1.00 89.62 78 ALA A C 1
ATOM 602 O O . ALA A 1 78 ? 23.836 9.261 -10.623 1.00 89.62 78 ALA A O 1
ATOM 603 N N . PRO A 1 79 ? 21.739 9.671 -11.356 1.00 91.56 79 PRO A N 1
ATOM 604 C CA . PRO A 1 79 ? 21.714 11.098 -11.011 1.00 91.56 79 PRO A CA 1
ATOM 605 C C . PRO A 1 79 ? 21.806 11.359 -9.502 1.00 91.56 79 PRO A C 1
ATOM 607 O O . PRO A 1 79 ? 22.126 12.459 -9.066 1.00 91.56 79 PRO A O 1
ATOM 610 N N . SER A 1 80 ? 21.518 10.353 -8.673 1.00 91.94 80 SER A N 1
ATOM 611 C CA . SER A 1 80 ? 21.627 10.462 -7.220 1.00 91.94 80 SER A CA 1
ATOM 612 C C . SER A 1 80 ? 21.877 9.107 -6.562 1.00 91.94 80 SER A C 1
ATOM 614 O O . SER A 1 80 ? 21.735 8.047 -7.177 1.00 91.94 80 SER A O 1
ATOM 616 N N . TYR A 1 81 ? 22.207 9.127 -5.266 1.00 92.00 81 TYR A N 1
ATOM 617 C CA . TYR A 1 81 ? 22.306 7.911 -4.454 1.00 92.00 81 TYR A CA 1
ATOM 618 C C . TYR A 1 81 ? 21.006 7.092 -4.478 1.00 92.00 81 TYR A C 1
ATOM 620 O O . TYR A 1 81 ? 21.050 5.872 -4.633 1.00 92.00 81 TYR A O 1
ATOM 628 N N . PHE A 1 82 ? 19.848 7.753 -4.383 1.00 92.88 82 PHE A N 1
ATOM 629 C CA . PHE A 1 82 ? 18.543 7.089 -4.344 1.00 92.88 82 PHE A CA 1
ATOM 630 C C . PHE A 1 82 ? 18.125 6.501 -5.696 1.00 92.88 82 PHE A C 1
ATOM 632 O O . PHE A 1 82 ? 17.382 5.524 -5.713 1.00 92.88 82 PHE A O 1
ATOM 639 N N . ALA A 1 83 ? 18.663 7.012 -6.807 1.00 91.44 83 ALA A N 1
ATOM 640 C CA . ALA A 1 83 ? 18.464 6.439 -8.139 1.00 91.44 83 ALA A CA 1
ATOM 641 C C . ALA A 1 83 ? 19.205 5.103 -8.340 1.00 91.44 83 ALA 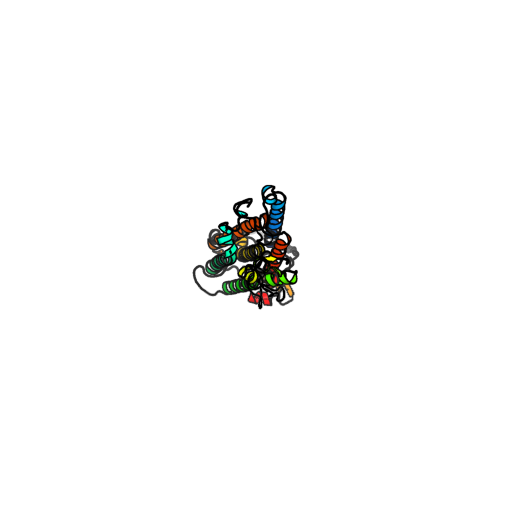A C 1
ATOM 643 O O . ALA A 1 83 ? 18.877 4.322 -9.236 1.00 91.44 83 ALA A O 1
ATOM 644 N N . LYS A 1 84 ? 20.202 4.796 -7.498 1.00 90.19 84 LYS A N 1
ATOM 645 C CA . LYS A 1 84 ? 20.940 3.530 -7.572 1.00 90.19 84 LYS A CA 1
ATOM 646 C C . LYS A 1 84 ? 20.103 2.407 -6.979 1.00 90.19 84 LYS A C 1
ATOM 648 O O . LYS A 1 84 ? 19.769 2.426 -5.796 1.00 90.19 84 LYS A O 1
ATOM 653 N N . LYS A 1 85 ? 19.863 1.344 -7.751 1.00 86.81 85 LYS A N 1
ATOM 654 C CA . LYS A 1 85 ? 19.168 0.134 -7.268 1.00 86.81 85 LYS A CA 1
ATOM 655 C C . LYS A 1 85 ? 19.891 -0.542 -6.094 1.00 86.81 85 LYS A C 1
ATOM 657 O O . LYS A 1 85 ? 19.264 -1.254 -5.312 1.00 86.81 85 LYS A O 1
ATOM 662 N N . SER A 1 86 ? 21.199 -0.334 -5.955 1.00 90.06 86 SER A N 1
ATOM 663 C CA . SER A 1 86 ? 22.038 -0.855 -4.869 1.00 90.06 86 SER A CA 1
ATOM 664 C C . SER A 1 86 ? 21.993 -0.031 -3.577 1.00 90.06 86 SER A C 1
ATOM 666 O O . SER A 1 86 ? 22.639 -0.425 -2.610 1.00 90.06 86 SER A O 1
ATOM 668 N N . ASN A 1 87 ? 21.245 1.078 -3.526 1.00 93.06 87 ASN A N 1
ATOM 669 C CA . ASN A 1 87 ? 21.168 1.894 -2.316 1.00 93.06 87 ASN A CA 1
ATOM 670 C C . ASN A 1 87 ? 20.610 1.099 -1.119 1.00 93.06 87 ASN A C 1
ATOM 672 O O . ASN A 1 87 ? 19.804 0.176 -1.286 1.00 93.06 87 ASN A O 1
ATOM 676 N N . ILE A 1 88 ? 21.042 1.461 0.092 1.00 95.56 88 ILE A N 1
ATOM 677 C CA . ILE A 1 88 ? 20.762 0.689 1.308 1.00 95.56 88 ILE A CA 1
ATOM 678 C C . ILE A 1 88 ? 19.262 0.590 1.593 1.00 95.56 88 ILE A C 1
ATOM 680 O O . ILE A 1 88 ? 18.778 -0.483 1.950 1.00 95.56 88 ILE A O 1
ATOM 684 N N . PHE A 1 89 ? 18.510 1.667 1.352 1.00 94.44 89 PHE A N 1
ATOM 685 C CA . PHE A 1 89 ? 17.065 1.691 1.552 1.00 94.44 89 PHE A CA 1
ATOM 686 C C . PHE A 1 89 ? 16.362 0.746 0.581 1.00 94.44 89 PHE A C 1
ATOM 688 O O . PHE A 1 89 ? 15.477 -0.003 0.978 1.00 94.44 89 PHE A O 1
ATOM 695 N N . ASN A 1 90 ? 16.785 0.690 -0.679 1.00 92.00 90 ASN A N 1
ATOM 696 C CA . ASN A 1 90 ? 16.205 -0.252 -1.625 1.00 92.00 90 ASN A CA 1
ATOM 697 C C . ASN A 1 90 ? 16.516 -1.707 -1.241 1.00 92.00 90 ASN A C 1
ATOM 699 O O . ASN A 1 90 ? 15.628 -2.555 -1.249 1.00 92.00 90 ASN A O 1
ATOM 703 N N . GLN A 1 91 ? 17.763 -2.001 -0.863 1.00 92.19 91 GLN A N 1
ATOM 704 C CA . GLN A 1 91 ? 18.192 -3.368 -0.546 1.00 92.19 91 GLN A CA 1
ATOM 705 C C . GLN A 1 91 ? 17.594 -3.907 0.759 1.00 92.19 91 GLN A C 1
ATOM 707 O O . GLN A 1 91 ? 17.208 -5.075 0.813 1.00 92.19 91 GLN A O 1
ATOM 712 N N . TRP A 1 92 ? 17.512 -3.072 1.796 1.00 94.44 92 TRP A N 1
ATOM 713 C CA . TRP A 1 92 ? 17.100 -3.499 3.134 1.00 94.44 92 TRP A CA 1
ATOM 714 C C . TRP A 1 92 ? 15.681 -3.113 3.501 1.00 94.44 92 TRP A C 1
ATOM 716 O O . TRP A 1 92 ? 15.032 -3.883 4.202 1.00 94.44 92 TRP A O 1
ATOM 726 N N . PHE A 1 93 ? 15.196 -1.960 3.046 1.00 95.94 93 PHE A N 1
ATOM 727 C CA . PHE A 1 93 ? 13.853 -1.504 3.373 1.00 95.94 93 PHE A CA 1
ATOM 728 C C . PHE A 1 93 ? 12.852 -1.936 2.306 1.00 95.94 93 PHE A C 1
ATOM 730 O O . PHE A 1 93 ? 11.996 -2.757 2.603 1.00 95.94 93 PHE A O 1
ATOM 737 N N . VAL A 1 94 ? 12.981 -1.485 1.055 1.00 93.56 94 VAL A N 1
ATOM 738 C CA . VAL A 1 94 ? 11.932 -1.712 0.041 1.00 93.56 94 VAL A CA 1
ATOM 739 C C . VAL A 1 94 ? 11.836 -3.178 -0.383 1.00 93.56 94 VAL A C 1
ATOM 741 O O . VAL A 1 94 ? 10.750 -3.752 -0.347 1.00 93.56 94 VAL A O 1
ATOM 744 N N . LYS A 1 95 ? 12.962 -3.835 -0.693 1.00 91.31 95 LYS A N 1
ATOM 745 C CA . LYS A 1 95 ? 12.966 -5.267 -1.049 1.00 91.31 95 LYS A CA 1
ATOM 746 C C . LYS A 1 95 ? 12.443 -6.176 0.063 1.00 91.31 95 LYS A C 1
ATOM 748 O O . LYS A 1 95 ? 11.857 -7.212 -0.228 1.00 91.31 95 LYS A O 1
ATOM 753 N N . LYS A 1 96 ? 12.654 -5.798 1.326 1.00 94.88 96 LYS A N 1
ATOM 754 C CA . LYS A 1 96 ? 12.122 -6.507 2.502 1.00 94.88 96 LYS A CA 1
ATOM 755 C C . LYS A 1 96 ? 10.908 -5.782 3.092 1.00 94.88 96 LYS A C 1
ATOM 757 O O . LYS A 1 96 ? 10.600 -5.968 4.265 1.00 94.88 96 LYS A O 1
ATOM 762 N N . GLY A 1 97 ? 10.220 -4.959 2.296 1.00 95.06 97 GLY A N 1
ATOM 763 C CA . GLY A 1 97 ? 9.222 -4.007 2.785 1.00 95.06 97 GLY A CA 1
ATOM 764 C C . GLY A 1 97 ? 8.111 -4.689 3.563 1.00 95.06 97 GLY A C 1
ATOM 765 O O . GLY A 1 97 ? 7.796 -4.267 4.671 1.00 95.06 97 GLY A O 1
ATOM 766 N N . TRP A 1 98 ? 7.602 -5.816 3.056 1.00 96.81 98 TRP A N 1
ATOM 767 C CA . TRP A 1 98 ? 6.543 -6.554 3.744 1.00 96.81 98 TRP A CA 1
ATOM 768 C C . TRP A 1 98 ? 6.950 -7.027 5.145 1.00 96.81 98 TRP A C 1
ATOM 770 O O . TRP A 1 98 ? 6.132 -6.988 6.061 1.00 96.81 98 TRP A O 1
ATOM 780 N N . ALA A 1 99 ? 8.217 -7.401 5.357 1.00 97.12 99 ALA A N 1
ATOM 781 C CA . ALA A 1 99 ? 8.707 -7.795 6.677 1.00 97.12 99 ALA A CA 1
ATOM 782 C C . ALA A 1 99 ? 8.671 -6.620 7.670 1.00 97.12 99 ALA A C 1
ATOM 784 O O . ALA A 1 99 ? 8.243 -6.800 8.807 1.00 97.12 99 ALA A O 1
ATOM 785 N N . TRP A 1 100 ? 9.042 -5.411 7.235 1.00 97.88 100 TRP A N 1
ATOM 786 C CA . TRP A 1 100 ? 8.972 -4.200 8.062 1.00 97.88 100 TRP A CA 1
ATOM 787 C C . TRP A 1 100 ? 7.532 -3.784 8.373 1.00 97.88 100 TRP A C 1
ATOM 789 O O . TRP A 1 100 ? 7.226 -3.441 9.517 1.00 97.88 100 TRP A O 1
ATOM 799 N N . ILE A 1 101 ? 6.635 -3.870 7.384 1.00 98.06 101 ILE A N 1
ATOM 800 C CA . ILE A 1 101 ? 5.197 -3.635 7.579 1.00 98.06 101 ILE A CA 1
ATOM 801 C C . ILE A 1 101 ? 4.641 -4.622 8.610 1.00 98.06 101 ILE A C 1
ATOM 803 O O . ILE A 1 101 ? 4.013 -4.216 9.582 1.00 98.06 101 ILE A O 1
ATOM 807 N N . SER A 1 102 ? 4.947 -5.909 8.451 1.00 98.31 102 SER A N 1
ATOM 808 C CA . SER A 1 102 ? 4.474 -6.968 9.346 1.00 98.31 102 SER A CA 1
ATOM 809 C C . SER A 1 102 ? 5.010 -6.790 10.764 1.00 98.31 102 SER A C 1
ATOM 811 O O . SER A 1 102 ? 4.239 -6.780 11.718 1.00 98.31 102 SER A O 1
ATOM 813 N N . ALA A 1 103 ? 6.323 -6.598 10.917 1.00 98.25 103 ALA A N 1
ATOM 814 C CA . ALA A 1 103 ? 6.959 -6.449 12.222 1.00 98.25 103 ALA A CA 1
ATOM 815 C C . ALA A 1 103 ? 6.420 -5.234 12.989 1.00 98.25 103 ALA A C 1
ATOM 817 O O . ALA A 1 103 ? 6.075 -5.354 14.164 1.00 98.25 103 ALA A O 1
ATOM 818 N N . SER A 1 104 ? 6.293 -4.081 12.323 1.00 98.06 104 SER A N 1
ATOM 819 C CA . SER A 1 104 ? 5.742 -2.872 12.950 1.00 98.06 104 SER A CA 1
ATOM 820 C C . SER A 1 104 ? 4.262 -3.027 13.308 1.00 98.06 104 SER A C 1
ATOM 822 O O . SER A 1 104 ? 3.866 -2.657 14.415 1.00 98.06 104 SER A O 1
ATOM 824 N N . TYR A 1 105 ? 3.461 -3.642 12.431 1.00 98.06 105 TYR A N 1
ATOM 825 C CA . TYR A 1 105 ? 2.050 -3.898 12.702 1.00 98.06 105 TYR A CA 1
ATOM 826 C C . TYR A 1 105 ? 1.840 -4.860 13.870 1.00 98.06 105 TYR A C 1
ATOM 828 O O . TYR A 1 105 ? 1.083 -4.549 14.785 1.00 98.06 105 TYR A O 1
ATOM 836 N N . PHE A 1 106 ? 2.516 -6.010 13.881 1.00 96.56 106 PHE A N 1
ATOM 837 C CA . PHE A 1 106 ? 2.370 -6.978 14.967 1.00 96.56 106 PHE A CA 1
ATOM 838 C C . PHE A 1 106 ? 2.889 -6.431 16.291 1.00 96.56 106 PHE A C 1
ATOM 840 O O . PHE A 1 106 ? 2.279 -6.683 17.328 1.00 96.56 106 PHE A O 1
ATOM 847 N N . PHE A 1 107 ? 3.952 -5.623 16.268 1.00 95.31 107 PHE A N 1
ATOM 848 C CA . PHE A 1 107 ? 4.389 -4.910 17.461 1.00 95.31 107 PHE A CA 1
ATOM 849 C C . PHE A 1 107 ? 3.274 -4.003 17.999 1.00 95.31 107 PHE A C 1
ATOM 851 O O . PHE A 1 107 ? 2.958 -4.073 19.184 1.00 95.31 107 PHE A O 1
ATOM 858 N N . PHE A 1 108 ? 2.602 -3.225 17.145 1.00 94.75 108 PHE A N 1
ATOM 859 C CA . PHE A 1 108 ? 1.427 -2.436 17.535 1.00 94.75 108 PHE A CA 1
ATOM 860 C C . PHE A 1 108 ? 0.263 -3.303 18.040 1.00 94.75 108 PHE A C 1
ATOM 862 O O . PHE A 1 108 ? -0.230 -3.070 19.142 1.00 94.75 108 PHE A O 1
ATOM 869 N N . LEU A 1 109 ? -0.121 -4.342 17.298 1.00 93.88 109 LEU A N 1
ATOM 870 C CA . LEU A 1 109 ? -1.242 -5.229 17.622 1.00 93.88 109 LEU A CA 1
ATOM 871 C C . LEU A 1 109 ? -1.071 -5.953 18.970 1.00 93.88 109 LEU A C 1
ATOM 873 O O . LEU A 1 109 ? -2.050 -6.277 19.639 1.00 93.88 109 LEU A O 1
ATOM 877 N N . LEU A 1 110 ? 0.167 -6.239 19.371 1.00 92.06 110 LEU A N 1
ATOM 878 C CA . LEU A 1 110 ? 0.466 -6.998 20.587 1.00 92.06 110 LEU A CA 1
ATOM 879 C C . LEU A 1 110 ? 0.803 -6.111 21.790 1.00 92.06 110 LEU A C 1
ATOM 881 O O . LEU A 1 110 ? 0.622 -6.537 22.928 1.00 92.06 110 LEU A O 1
ATOM 885 N N . THR A 1 111 ? 1.267 -4.879 21.576 1.00 90.06 111 THR A N 1
ATOM 886 C CA . THR A 1 111 ? 1.711 -4.004 22.677 1.00 90.06 111 THR A CA 1
ATOM 887 C C . THR A 1 111 ? 0.767 -2.845 22.964 1.00 90.06 111 THR A C 1
ATOM 889 O O . THR A 1 111 ? 0.782 -2.331 24.079 1.00 90.06 111 THR A O 1
ATOM 892 N N . HIS A 1 112 ? -0.053 -2.421 21.997 1.00 89.06 112 HIS A N 1
ATOM 893 C CA . HIS A 1 112 ? -0.857 -1.215 22.153 1.00 89.06 112 HIS A CA 1
ATOM 894 C C . HIS A 1 112 ? -2.158 -1.476 22.938 1.00 89.06 112 HIS A C 1
ATOM 896 O O . HIS A 1 112 ? -2.943 -2.342 22.529 1.00 89.06 112 HIS A O 1
ATOM 902 N N . PRO A 1 113 ? -2.464 -0.688 23.990 1.00 86.19 113 PRO A N 1
ATOM 903 C CA . PRO A 1 113 ? -3.631 -0.905 24.853 1.00 86.19 113 PRO A CA 1
ATOM 904 C C . PRO A 1 113 ? -4.980 -0.782 24.127 1.00 86.19 113 PRO A C 1
ATOM 906 O O . PRO A 1 113 ? -5.962 -1.395 24.534 1.00 86.19 113 PRO A O 1
ATOM 909 N N . SER A 1 114 ? -5.046 -0.058 23.001 1.00 84.88 114 SER A N 1
ATOM 910 C CA . SER A 1 114 ? -6.277 0.021 22.189 1.00 84.88 114 SER A CA 1
ATOM 911 C C . SER A 1 114 ? -6.713 -1.329 21.599 1.00 84.88 114 SER A C 1
ATOM 913 O O . SER A 1 114 ? -7.886 -1.505 21.260 1.00 84.88 114 SER A O 1
ATOM 915 N N . THR A 1 115 ? -5.796 -2.293 21.492 1.00 86.75 115 THR A N 1
ATOM 916 C CA . THR A 1 115 ? -6.050 -3.616 20.900 1.00 86.75 115 THR A CA 1
ATOM 917 C C . THR A 1 115 ? -6.262 -4.714 21.949 1.00 86.75 115 THR A C 1
ATOM 919 O O . THR A 1 115 ? -6.913 -5.722 21.669 1.00 86.75 115 THR A O 1
ATOM 922 N N . GLY A 1 116 ? -5.769 -4.521 23.171 1.00 85.00 116 GLY A N 1
ATOM 923 C CA . GLY A 1 116 ? -5.868 -5.469 24.279 1.00 85.00 116 GLY A CA 1
ATOM 924 C C . GLY A 1 116 ? -4.850 -5.157 25.381 1.00 85.00 116 GLY A C 1
ATOM 925 O O . GLY A 1 116 ? -4.082 -4.207 25.233 1.00 85.00 116 GLY A O 1
ATOM 926 N N . PRO A 1 117 ? -4.802 -5.956 26.464 1.00 80.94 117 PRO A N 1
ATOM 927 C CA . PRO A 1 117 ? -3.857 -5.754 27.561 1.00 80.94 117 PRO A CA 1
ATOM 928 C C . PRO A 1 117 ? -2.399 -5.707 27.062 1.00 80.94 117 PRO A C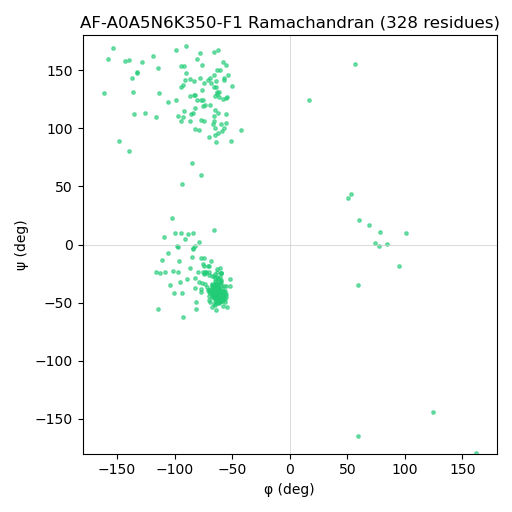 1
ATOM 930 O O . PRO A 1 117 ? -1.976 -6.619 26.335 1.00 80.94 117 PRO A O 1
ATOM 933 N N . PRO A 1 118 ? -1.625 -4.662 27.406 1.00 76.44 118 PRO A N 1
ATOM 934 C CA . PRO A 1 118 ? -0.272 -4.478 26.891 1.00 76.44 118 PRO A CA 1
ATOM 935 C C . PRO A 1 118 ? 0.678 -5.549 27.440 1.00 76.44 118 PRO A C 1
ATOM 937 O O . PRO A 1 118 ? 0.620 -5.900 28.615 1.00 76.44 118 PRO A O 1
ATOM 940 N N . GLY A 1 119 ? 1.566 -6.073 26.591 1.00 67.69 119 GLY A N 1
ATOM 941 C CA . GLY A 1 119 ? 2.638 -6.986 27.014 1.00 67.69 119 GLY A CA 1
ATOM 942 C C . GLY A 1 119 ? 2.199 -8.413 27.366 1.00 67.69 119 GLY A C 1
ATOM 943 O O . GLY A 1 119 ? 3.047 -9.233 27.704 1.00 67.69 119 GLY A O 1
ATOM 944 N N . VAL A 1 120 ? 0.906 -8.737 27.246 1.00 80.25 120 VAL A N 1
ATOM 945 C CA . VAL A 1 120 ? 0.380 -10.093 27.465 1.00 80.25 120 VAL A CA 1
ATOM 946 C C . VAL A 1 120 ? -0.147 -10.660 26.150 1.00 80.25 120 VAL A C 1
ATOM 948 O O . VAL A 1 120 ? -0.953 -10.021 25.473 1.00 80.25 120 VAL A O 1
ATOM 951 N N . PHE A 1 121 ? 0.258 -11.883 25.801 1.00 80.44 121 PHE A N 1
ATOM 952 C CA . PHE A 1 121 ? -0.205 -12.606 24.609 1.00 80.44 121 PHE A CA 1
ATOM 953 C C . PHE A 1 121 ? -1.610 -13.206 24.798 1.00 80.44 121 PHE A C 1
ATOM 955 O O . PHE A 1 121 ? -1.808 -14.415 24.718 1.00 80.44 121 PHE A O 1
ATOM 962 N N . THR A 1 122 ? -2.607 -12.363 25.063 1.00 86.62 122 THR A N 1
ATOM 963 C CA . THR A 1 122 ? -4.019 -12.766 25.090 1.00 86.62 122 THR A CA 1
ATOM 964 C C . THR A 1 122 ? -4.684 -12.550 23.732 1.00 86.62 122 THR A C 1
ATOM 966 O O . THR A 1 122 ? -4.495 -11.520 23.076 1.00 86.62 122 THR A O 1
ATOM 969 N N . LEU A 1 123 ? -5.489 -13.525 23.308 1.00 88.19 123 LEU A N 1
ATOM 970 C CA . LEU A 1 123 ? -6.346 -13.415 22.129 1.00 88.19 123 LEU A CA 1
ATOM 971 C C . LEU A 1 123 ? -7.595 -12.603 22.489 1.00 88.19 123 LEU A C 1
ATOM 973 O O . LEU A 1 123 ? -8.543 -13.125 23.067 1.00 88.19 123 LEU A O 1
ATOM 977 N N . THR A 1 124 ? -7.590 -11.313 22.154 1.00 89.69 124 THR A N 1
ATOM 978 C CA . THR A 1 124 ? -8.778 -10.455 22.254 1.00 89.69 124 THR A CA 1
ATOM 979 C C . THR A 1 124 ? -9.543 -10.451 20.925 1.00 89.69 124 THR A C 1
ATOM 981 O O . THR A 1 124 ? -8.923 -10.603 19.865 1.00 89.69 124 THR A O 1
ATOM 984 N N . PRO A 1 125 ? -10.867 -10.199 20.918 1.00 90.00 125 PRO A N 1
ATOM 985 C CA . PRO A 1 125 ? -11.624 -10.049 19.673 1.00 90.00 125 PRO A CA 1
ATOM 986 C C . PRO A 1 125 ? -11.042 -8.976 18.739 1.00 90.00 125 PRO A C 1
ATOM 988 O O . PRO A 1 125 ? -11.015 -9.157 17.524 1.00 90.00 125 PRO A O 1
ATOM 991 N N . ARG A 1 126 ? -10.508 -7.878 19.299 1.00 90.06 126 ARG A N 1
ATOM 992 C CA . ARG A 1 126 ? -9.849 -6.811 18.527 1.00 90.06 126 ARG A CA 1
ATOM 993 C C . ARG A 1 126 ? -8.549 -7.282 17.878 1.00 90.06 126 ARG A C 1
ATOM 995 O O . ARG A 1 126 ? -8.327 -6.981 16.706 1.00 90.06 126 ARG A O 1
ATOM 1002 N N . ARG A 1 127 ? -7.717 -8.044 18.601 1.00 92.38 127 ARG A N 1
ATOM 1003 C CA . ARG A 1 127 ? -6.489 -8.640 18.051 1.00 92.38 127 ARG A CA 1
ATOM 1004 C C . ARG A 1 127 ? -6.790 -9.658 16.966 1.00 92.38 127 ARG A C 1
ATOM 1006 O O . ARG A 1 127 ? -6.132 -9.633 15.934 1.00 92.38 127 ARG A O 1
ATOM 1013 N N . LEU A 1 128 ? -7.808 -10.497 17.165 1.00 94.69 128 LEU A N 1
ATOM 1014 C CA . LEU A 1 128 ? -8.245 -11.460 16.157 1.00 94.69 128 LEU A CA 1
ATOM 1015 C C . LEU A 1 128 ? -8.722 -10.752 14.884 1.00 94.69 128 LEU A C 1
ATOM 1017 O O . LEU A 1 128 ? -8.247 -11.065 13.800 1.00 94.69 128 LEU A O 1
ATOM 1021 N N . ARG A 1 129 ? -9.599 -9.749 15.005 1.00 95.25 129 ARG A N 1
ATOM 1022 C CA . ARG A 1 129 ? -10.074 -8.948 13.863 1.00 95.25 129 ARG A CA 1
ATOM 1023 C C . ARG A 1 129 ? -8.931 -8.216 13.150 1.00 95.25 129 ARG A C 1
ATOM 1025 O O . ARG A 1 129 ? -8.875 -8.229 11.925 1.00 95.25 129 ARG A O 1
ATOM 1032 N N . GLY A 1 130 ? -7.993 -7.627 13.897 1.00 95.81 130 GLY A N 1
ATOM 1033 C CA . GLY A 1 130 ? -6.782 -7.019 13.330 1.00 95.81 130 GLY A CA 1
ATOM 1034 C C . GLY A 1 130 ? -5.905 -8.025 12.584 1.00 95.81 130 GLY A C 1
ATOM 1035 O O . GLY A 1 130 ? -5.518 -7.791 11.441 1.00 95.81 130 GLY A O 1
ATOM 1036 N N . PHE A 1 131 ? -5.686 -9.200 13.172 1.00 97.12 131 PHE A N 1
ATOM 1037 C CA . PHE A 1 131 ? -4.990 -10.300 12.512 1.00 97.12 131 PHE A CA 1
ATOM 1038 C C . PHE A 1 131 ? -5.696 -10.739 11.222 1.00 97.12 131 PHE A C 1
ATOM 1040 O O . PHE A 1 131 ? -5.036 -10.906 10.201 1.00 97.12 131 PHE A O 1
ATOM 1047 N N . LEU A 1 132 ? -7.027 -10.857 11.219 1.00 97.81 132 LEU A N 1
ATOM 1048 C CA . LEU A 1 132 ? -7.793 -11.193 10.015 1.00 97.81 132 LEU A CA 1
ATOM 1049 C C . LEU A 1 132 ? -7.634 -10.129 8.920 1.00 97.81 132 LEU A C 1
ATOM 1051 O O . LEU A 1 132 ? -7.411 -10.485 7.764 1.00 97.81 132 LEU A O 1
ATOM 1055 N N . ARG A 1 133 ? -7.661 -8.833 9.261 1.00 98.06 133 ARG A N 1
ATOM 1056 C CA . ARG A 1 133 ? -7.365 -7.753 8.298 1.00 98.06 133 ARG A CA 1
ATOM 1057 C C . ARG A 1 133 ? -5.947 -7.867 7.734 1.00 98.06 133 ARG A C 1
ATOM 1059 O O . ARG A 1 133 ? -5.768 -7.739 6.523 1.00 98.06 133 ARG A O 1
ATOM 1066 N N . TYR A 1 134 ? -4.963 -8.188 8.577 1.00 98.31 134 TYR A N 1
ATOM 1067 C CA . TYR A 1 134 ? -3.596 -8.469 8.135 1.00 98.31 134 TYR A CA 1
ATOM 1068 C C . TYR A 1 134 ? -3.518 -9.687 7.194 1.00 98.31 134 TYR A C 1
ATOM 1070 O O . TYR A 1 134 ? -2.817 -9.654 6.182 1.00 98.31 134 TYR A O 1
ATOM 1078 N N . VAL A 1 135 ? -4.259 -10.761 7.473 1.00 98.31 135 VAL A N 1
ATOM 1079 C CA . VAL A 1 135 ? -4.316 -11.943 6.597 1.00 98.31 135 VAL A CA 1
ATOM 1080 C C . VAL A 1 135 ? -4.908 -11.582 5.236 1.00 98.31 135 VAL A C 1
ATOM 1082 O O . VAL A 1 135 ? -4.342 -11.965 4.212 1.00 98.31 135 VAL A O 1
ATOM 1085 N N . VAL A 1 136 ? -5.993 -10.803 5.194 1.00 98.19 136 VAL A N 1
ATOM 1086 C CA . VAL A 1 136 ? -6.610 -10.368 3.930 1.00 98.19 136 VAL A CA 1
ATOM 1087 C C . VAL A 1 136 ? -5.656 -9.486 3.121 1.00 98.19 136 VAL A C 1
ATOM 1089 O O . VAL A 1 136 ? -5.449 -9.752 1.936 1.00 98.19 136 VAL A O 1
ATOM 1092 N N . VAL A 1 137 ? -5.012 -8.488 3.740 1.00 98.12 137 VAL A N 1
ATOM 1093 C CA . VAL A 1 137 ? -4.061 -7.614 3.024 1.00 98.12 137 VAL A CA 1
ATOM 1094 C C . VAL A 1 137 ? -2.816 -8.381 2.558 1.00 98.12 137 VAL A C 1
ATOM 1096 O O . VAL A 1 137 ? -2.328 -8.148 1.453 1.00 98.12 137 VAL A O 1
ATOM 1099 N N . THR A 1 138 ? -2.338 -9.351 3.347 1.00 97.69 138 THR A N 1
ATOM 1100 C CA . THR A 1 138 ? -1.223 -10.234 2.964 1.00 97.69 138 THR A CA 1
ATOM 1101 C C . THR A 1 138 ? -1.610 -11.128 1.799 1.00 97.69 138 THR A C 1
ATOM 1103 O O . THR A 1 138 ? -0.836 -11.277 0.860 1.00 97.69 138 THR A O 1
ATOM 1106 N N . THR A 1 139 ? -2.820 -11.687 1.819 1.00 96.69 139 THR A N 1
ATOM 1107 C CA . THR A 1 139 ? -3.335 -12.514 0.721 1.00 96.69 139 THR A CA 1
ATOM 1108 C C . THR A 1 139 ? -3.424 -11.698 -0.566 1.00 96.69 139 THR A C 1
ATOM 1110 O O . THR A 1 139 ? -2.969 -12.159 -1.609 1.00 96.69 139 THR A O 1
ATOM 1113 N N . TRP A 1 140 ? -3.912 -10.454 -0.489 1.00 97.31 140 TRP A N 1
ATOM 1114 C CA . TRP A 1 140 ? -3.914 -9.528 -1.624 1.00 97.31 140 TRP A CA 1
ATOM 1115 C C . TRP A 1 140 ? -2.499 -9.285 -2.166 1.00 97.31 140 TRP A C 1
ATOM 1117 O O . TRP A 1 140 ? -2.261 -9.414 -3.365 1.00 97.31 140 TRP A O 1
ATOM 1127 N N . TRP A 1 141 ? -1.534 -8.997 -1.288 1.00 96.25 141 TRP A N 1
ATOM 1128 C CA . TRP A 1 141 ? -0.132 -8.822 -1.670 1.00 96.25 141 TRP A CA 1
ATOM 1129 C C . TRP A 1 141 ? 0.467 -10.071 -2.339 1.00 96.25 141 TRP A C 1
ATOM 1131 O O . TRP A 1 141 ? 1.110 -9.954 -3.388 1.00 96.25 141 TRP A O 1
ATOM 1141 N N . VAL A 1 142 ? 0.225 -11.261 -1.779 1.00 94.44 142 VAL A N 1
ATOM 1142 C CA . VAL A 1 142 ? 0.683 -12.547 -2.327 1.00 94.44 142 VAL A CA 1
ATOM 1143 C C . VAL A 1 142 ? 0.074 -12.796 -3.704 1.00 94.44 142 VAL A C 1
ATOM 1145 O O . VAL A 1 142 ? 0.816 -13.098 -4.635 1.00 94.44 142 VAL A O 1
ATOM 1148 N N . PHE A 1 143 ? -1.236 -12.607 -3.865 1.00 94.44 143 PHE A N 1
ATOM 1149 C CA . PHE A 1 143 ? -1.925 -12.790 -5.146 1.00 94.44 143 PHE A CA 1
ATOM 1150 C C . PHE A 1 143 ? -1.391 -11.854 -6.224 1.00 94.44 143 PHE A C 1
ATOM 1152 O O . PHE A 1 143 ? -1.144 -12.262 -7.360 1.00 94.44 143 PHE A O 1
ATOM 1159 N N . VAL A 1 144 ? -1.150 -10.598 -5.861 1.00 92.75 144 VAL A N 1
ATOM 1160 C CA . VAL A 1 144 ? -0.643 -9.615 -6.811 1.00 92.75 144 VAL A CA 1
ATOM 1161 C C . VAL A 1 144 ? 0.807 -9.909 -7.201 1.00 92.75 144 VAL A C 1
ATOM 1163 O O . VAL A 1 144 ? 1.123 -9.858 -8.385 1.00 92.75 144 VAL A O 1
ATOM 1166 N N . THR A 1 145 ? 1.684 -10.245 -6.248 1.00 89.50 145 THR A N 1
ATOM 1167 C CA . THR A 1 145 ? 3.145 -10.209 -6.478 1.00 89.50 145 THR A CA 1
ATOM 1168 C C . THR A 1 145 ? 3.860 -11.554 -6.485 1.00 89.50 145 THR A C 1
ATOM 1170 O O . THR A 1 145 ? 4.939 -11.636 -7.061 1.00 89.50 145 THR A O 1
ATOM 1173 N N . GLN A 1 146 ? 3.316 -12.584 -5.838 1.00 87.00 146 GLN A N 1
ATOM 1174 C CA . GLN A 1 146 ? 4.012 -13.859 -5.636 1.00 87.00 146 GLN A CA 1
ATOM 1175 C C . GLN A 1 146 ? 3.337 -15.005 -6.389 1.00 87.00 146 GLN A C 1
ATOM 1177 O O . GLN A 1 146 ? 3.982 -15.700 -7.170 1.00 87.00 146 GLN A O 1
ATOM 1182 N N . TRP A 1 147 ? 2.044 -15.227 -6.144 1.00 89.25 147 TRP A N 1
ATOM 1183 C CA . TRP A 1 147 ? 1.342 -16.407 -6.638 1.00 89.25 147 TRP A CA 1
ATOM 1184 C C . TRP A 1 147 ? -0.171 -16.213 -6.636 1.00 89.25 147 TRP A C 1
ATOM 1186 O O . TRP A 1 147 ? -0.748 -15.860 -5.610 1.00 89.25 147 TRP A O 1
ATOM 1196 N N . PHE A 1 148 ? -0.823 -16.525 -7.757 1.00 84.00 148 PHE A N 1
ATOM 1197 C CA . PHE A 1 148 ? -2.282 -16.504 -7.879 1.00 84.00 148 PHE A CA 1
ATOM 1198 C C . PHE A 1 148 ? -2.760 -17.696 -8.704 1.00 84.00 148 PHE A C 1
ATOM 1200 O O . PHE A 1 148 ? -2.984 -17.563 -9.901 1.00 84.00 148 PHE A O 1
ATOM 1207 N N . PHE A 1 149 ? -2.865 -18.885 -8.097 1.00 82.38 149 PHE A N 1
ATOM 1208 C CA . PHE A 1 149 ? -3.195 -20.129 -8.816 1.00 82.38 149 PHE A CA 1
ATOM 1209 C C . PHE A 1 149 ? -2.263 -20.369 -10.018 1.00 82.38 149 PHE A C 1
ATOM 1211 O O . PHE A 1 149 ? -2.714 -20.645 -11.130 1.00 82.38 149 PHE A O 1
ATOM 1218 N N . GLY A 1 150 ? -0.959 -20.151 -9.815 1.00 82.94 150 GLY A N 1
ATOM 1219 C CA . GLY A 1 150 ? 0.063 -20.084 -10.863 1.00 82.94 150 GLY A CA 1
ATOM 1220 C C . GLY A 1 150 ? 0.836 -18.758 -10.798 1.00 82.94 150 GLY A C 1
ATOM 1221 O O . GLY A 1 150 ? 1.043 -18.247 -9.696 1.00 82.94 150 GLY A O 1
ATOM 1222 N N . PRO A 1 151 ? 1.242 -18.176 -11.945 1.00 81.19 151 PRO A N 1
ATOM 1223 C CA . PRO A 1 151 ? 1.928 -16.883 -11.989 1.00 81.19 151 PRO A CA 1
ATOM 1224 C C . PRO A 1 151 ? 1.153 -15.794 -11.254 1.00 81.19 151 PRO A C 1
ATOM 1226 O O . PRO A 1 151 ? -0.083 -15.802 -11.274 1.00 81.19 151 PRO A O 1
ATOM 1229 N N . ALA A 1 152 ? 1.877 -14.866 -10.633 1.00 89.94 152 ALA A N 1
ATOM 1230 C CA . ALA A 1 152 ? 1.292 -13.714 -9.961 1.00 89.94 152 ALA A CA 1
ATOM 1231 C C . ALA A 1 152 ? 0.448 -12.869 -10.933 1.00 89.94 152 ALA A C 1
ATOM 1233 O O . ALA A 1 152 ? 0.671 -12.895 -12.147 1.00 89.94 152 ALA A O 1
ATOM 1234 N N . ILE A 1 153 ? -0.509 -12.091 -10.416 1.00 88.06 153 ILE A N 1
ATOM 1235 C CA . ILE A 1 153 ? -1.363 -11.236 -11.262 1.00 88.06 153 ILE A CA 1
ATOM 1236 C C . ILE A 1 153 ? -0.518 -10.269 -12.104 1.00 88.06 153 ILE A C 1
ATOM 1238 O O . ILE A 1 153 ? -0.858 -10.031 -13.261 1.00 88.06 153 ILE A O 1
ATOM 1242 N N . ILE A 1 154 ? 0.599 -9.765 -11.567 1.00 88.88 154 ILE A N 1
ATOM 1243 C CA . ILE A 1 154 ? 1.524 -8.898 -12.313 1.00 88.88 154 ILE A CA 1
ATOM 1244 C C . ILE A 1 154 ? 2.127 -9.629 -13.522 1.00 88.88 154 ILE A C 1
ATOM 1246 O O . ILE A 1 154 ? 2.060 -9.113 -14.634 1.00 88.88 154 ILE A O 1
ATOM 1250 N N . ASP A 1 155 ? 2.645 -10.848 -13.336 1.00 85.06 155 ASP A N 1
ATOM 1251 C CA . ASP A 1 155 ? 3.227 -11.638 -14.430 1.00 85.06 155 ASP A CA 1
ATOM 1252 C C . ASP A 1 155 ? 2.178 -11.971 -15.507 1.00 85.06 155 ASP A C 1
ATOM 1254 O O . ASP A 1 155 ? 2.449 -11.870 -16.704 1.00 85.06 155 ASP A O 1
ATOM 1258 N N . ARG A 1 156 ? 0.947 -12.307 -15.095 1.00 87.69 156 ARG A N 1
ATOM 1259 C CA . ARG A 1 156 ? -0.168 -12.547 -16.029 1.00 87.69 156 ARG A CA 1
ATOM 1260 C C . ARG A 1 156 ? -0.527 -11.289 -16.808 1.00 87.69 156 ARG A C 1
ATOM 1262 O O . ARG A 1 156 ? -0.680 -11.352 -18.024 1.00 87.69 156 ARG A O 1
ATOM 1269 N N . GLY A 1 157 ? -0.656 -10.159 -16.114 1.00 86.12 157 GLY A N 1
ATOM 1270 C CA . GLY A 1 157 ? -0.949 -8.865 -16.724 1.00 86.12 157 GLY A CA 1
ATOM 1271 C C . GLY A 1 157 ? 0.110 -8.471 -17.750 1.00 86.12 157 GLY A C 1
ATOM 1272 O O . GLY A 1 157 ? -0.237 -8.035 -18.848 1.00 86.12 157 GLY A O 1
ATOM 1273 N N . PHE A 1 158 ? 1.385 -8.7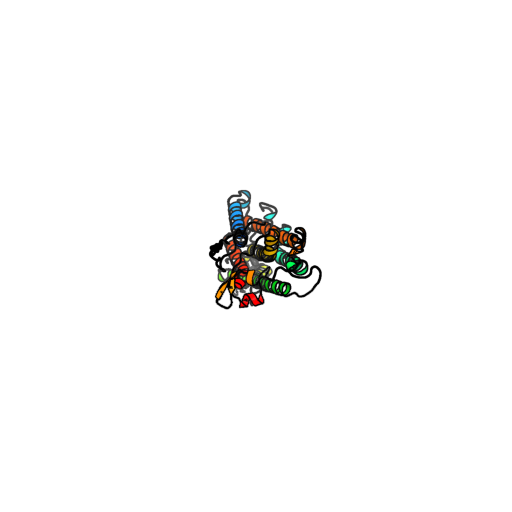17 -17.444 1.00 87.81 158 PHE A N 1
ATOM 1274 C CA . PHE A 1 158 ? 2.491 -8.461 -18.359 1.00 87.81 158 PHE A CA 1
ATOM 1275 C C . PHE A 1 158 ? 2.383 -9.281 -19.650 1.00 87.81 158 PHE A C 1
ATOM 1277 O O . PHE A 1 158 ? 2.511 -8.734 -20.741 1.00 87.81 158 PHE A O 1
ATOM 1284 N N . ILE A 1 159 ? 2.096 -10.581 -19.554 1.00 86.75 159 ILE A N 1
ATOM 1285 C CA . ILE A 1 159 ? 1.958 -11.445 -20.738 1.00 86.75 159 ILE A CA 1
ATOM 1286 C C . ILE A 1 159 ? 0.721 -11.059 -21.558 1.00 86.75 159 ILE A C 1
ATOM 1288 O O . ILE A 1 159 ? 0.808 -10.919 -22.776 1.00 86.75 159 ILE A O 1
ATOM 1292 N N . ILE A 1 160 ? -0.424 -10.836 -20.900 1.00 87.56 160 ILE A N 1
ATOM 1293 C CA . ILE A 1 160 ? -1.691 -10.468 -21.563 1.00 87.56 160 ILE A CA 1
ATOM 1294 C C . ILE A 1 160 ? -1.553 -9.157 -22.345 1.00 87.56 160 ILE A C 1
ATOM 1296 O O . ILE A 1 160 ? -2.176 -8.985 -23.389 1.00 87.56 160 ILE A O 1
ATOM 1300 N N . THR A 1 161 ? -0.714 -8.241 -21.869 1.00 88.50 161 THR A N 1
ATOM 1301 C CA . THR A 1 161 ? -0.452 -6.949 -22.519 1.00 88.50 161 THR A CA 1
ATOM 1302 C C . THR A 1 161 ? 0.613 -7.025 -23.619 1.00 88.50 161 THR A C 1
ATOM 1304 O O . THR A 1 161 ? 1.024 -5.989 -24.132 1.00 88.50 161 THR A O 1
ATOM 1307 N N . GLY A 1 162 ? 1.030 -8.233 -24.019 1.00 84.38 162 GLY A N 1
ATOM 1308 C CA . GLY A 1 162 ? 1.966 -8.471 -25.123 1.00 84.38 162 GLY A CA 1
ATOM 1309 C C . GLY A 1 162 ? 3.401 -8.772 -24.688 1.00 84.38 162 GLY A C 1
ATOM 1310 O O . GLY A 1 162 ? 4.301 -8.808 -25.524 1.00 84.38 162 GLY A O 1
ATOM 1311 N N . GLY A 1 163 ? 3.634 -8.988 -23.394 1.00 84.88 163 GLY A N 1
ATOM 1312 C CA . GLY A 1 163 ? 4.952 -9.260 -22.845 1.00 84.88 163 GLY A CA 1
ATOM 1313 C C . GLY A 1 163 ? 5.482 -10.659 -23.131 1.00 84.88 163 GLY A C 1
ATOM 1314 O O . GLY A 1 163 ? 4.762 -11.652 -23.044 1.00 84.88 163 GLY A O 1
ATOM 1315 N N . GLN A 1 164 ? 6.772 -10.734 -23.451 1.00 83.25 164 GLN A N 1
ATOM 1316 C CA . GLN A 1 164 ? 7.466 -11.956 -23.835 1.00 83.25 164 GLN A CA 1
ATOM 1317 C C . GLN A 1 164 ? 8.867 -12.023 -23.211 1.00 83.25 164 GLN A C 1
ATOM 1319 O O . GLN A 1 164 ? 9.460 -11.016 -22.811 1.00 83.25 164 GLN A O 1
ATOM 1324 N N . CYS A 1 165 ? 9.399 -13.242 -23.120 1.00 83.25 165 CYS A N 1
ATOM 1325 C CA . CYS A 1 165 ? 10.777 -13.484 -22.714 1.00 83.25 165 CYS A CA 1
ATOM 1326 C C . CYS A 1 165 ? 11.670 -13.605 -23.954 1.00 83.25 165 CYS A C 1
ATOM 1328 O O . CYS A 1 165 ? 11.637 -14.621 -24.647 1.00 83.25 165 CYS A O 1
ATOM 1330 N N . GLU A 1 166 ? 12.483 -12.586 -24.224 1.00 79.50 166 GLU A N 1
ATOM 1331 C CA . GLU A 1 166 ? 13.471 -12.602 -25.304 1.00 79.50 166 GLU A CA 1
ATOM 1332 C C . GLU A 1 166 ? 14.775 -13.246 -24.803 1.00 79.50 166 GLU A C 1
ATOM 1334 O O . GLU A 1 166 ? 15.484 -12.689 -23.959 1.00 79.50 166 GLU A O 1
ATOM 1339 N N . LEU A 1 167 ? 15.124 -14.425 -25.322 1.00 69.94 167 LEU A N 1
ATOM 1340 C CA . LEU A 1 167 ? 16.387 -15.114 -25.025 1.00 69.94 167 LEU A CA 1
ATOM 1341 C C . LEU A 1 167 ? 17.514 -14.597 -25.933 1.00 69.94 167 LEU A C 1
ATOM 1343 O O . LEU A 1 167 ? 17.981 -15.301 -26.829 1.00 69.94 167 LEU A O 1
ATOM 1347 N N . VAL A 1 168 ? 17.943 -13.353 -25.712 1.00 58.88 168 VAL A N 1
ATOM 1348 C CA . VAL A 1 168 ? 18.936 -12.677 -26.571 1.00 58.88 168 VAL A CA 1
ATOM 1349 C C . VAL A 1 168 ? 20.272 -13.442 -26.621 1.00 58.88 168 VAL A C 1
ATOM 1351 O O . VAL A 1 168 ? 20.796 -13.685 -27.703 1.00 58.88 168 VAL A O 1
ATOM 1354 N N . ASP A 1 169 ? 20.756 -13.956 -25.486 1.00 54.34 169 ASP A N 1
ATOM 1355 C CA . ASP A 1 169 ? 22.064 -14.632 -25.407 1.00 54.34 169 ASP A CA 1
ATOM 1356 C C . ASP A 1 169 ? 22.086 -16.047 -26.024 1.00 54.34 169 ASP A C 1
ATOM 1358 O O . ASP A 1 169 ? 23.156 -16.600 -26.301 1.00 54.34 169 ASP A O 1
ATOM 1362 N N . ALA A 1 170 ? 20.915 -16.666 -26.207 1.00 55.62 170 ALA A N 1
ATOM 1363 C CA . ALA A 1 170 ? 20.787 -18.030 -26.722 1.00 55.62 170 ALA A CA 1
ATOM 1364 C C . ALA A 1 170 ? 20.541 -18.052 -28.242 1.00 55.62 170 ALA A C 1
ATOM 1366 O O . ALA A 1 170 ? 21.052 -18.940 -28.931 1.00 55.62 170 ALA A O 1
ATOM 1367 N N . ALA A 1 171 ? 19.840 -17.035 -28.756 1.00 53.19 171 ALA A N 1
ATOM 1368 C CA . ALA A 1 171 ? 19.681 -16.780 -30.184 1.00 53.19 171 ALA A CA 1
ATOM 1369 C C . ALA A 1 171 ? 21.003 -16.325 -30.838 1.00 53.19 171 ALA A C 1
ATOM 1371 O O . ALA A 1 171 ? 21.363 -16.840 -31.893 1.00 53.19 171 ALA A O 1
ATOM 1372 N N . GLU A 1 172 ? 21.789 -15.453 -30.185 1.00 53.00 172 GLU A N 1
ATOM 1373 C CA . GLU A 1 172 ? 23.092 -14.992 -30.711 1.00 53.00 172 GLU A CA 1
ATOM 1374 C C . GLU A 1 172 ? 24.150 -16.104 -30.814 1.00 53.00 172 GLU A C 1
ATOM 1376 O O . GLU A 1 172 ? 25.053 -16.032 -31.643 1.00 53.00 172 GLU A O 1
ATOM 1381 N N . LYS A 1 173 ? 24.044 -17.164 -30.004 1.00 56.78 173 LYS A N 1
ATOM 1382 C CA . LYS A 1 173 ? 24.981 -18.302 -30.029 1.00 56.78 173 LYS A CA 1
ATOM 1383 C C . LYS A 1 173 ? 24.558 -19.430 -30.977 1.00 56.78 173 LYS A C 1
ATOM 1385 O O . LYS A 1 173 ? 25.205 -20.475 -30.961 1.00 56.78 173 LYS A O 1
ATOM 1390 N N . GLY A 1 174 ? 23.481 -19.257 -31.753 1.00 55.56 174 GLY A N 1
ATOM 1391 C CA . GLY A 1 174 ? 22.974 -20.270 -32.691 1.00 55.56 174 GLY A CA 1
ATOM 1392 C C . GLY A 1 174 ? 22.561 -21.590 -32.026 1.00 55.56 174 GLY A C 1
ATOM 1393 O O . GLY A 1 174 ? 22.553 -22.631 -32.673 1.00 55.56 174 GLY A O 1
ATOM 1394 N N . LYS A 1 175 ? 22.280 -21.575 -30.714 1.00 54.62 175 LYS A N 1
ATOM 1395 C CA . LYS A 1 175 ? 22.023 -22.781 -29.903 1.00 54.62 175 LYS A CA 1
ATOM 1396 C C . LYS A 1 175 ? 20.544 -23.087 -29.701 1.00 54.62 175 LYS A C 1
ATOM 1398 O O . LYS A 1 175 ? 20.221 -24.063 -29.026 1.00 54.62 175 LYS A O 1
ATOM 1403 N N . VAL A 1 176 ? 19.656 -22.252 -30.229 1.00 52.47 176 VAL A N 1
ATOM 1404 C CA . VAL A 1 176 ? 18.215 -22.422 -30.062 1.00 52.47 176 VAL A CA 1
ATOM 1405 C C . VAL A 1 176 ? 17.560 -22.191 -31.409 1.00 52.47 176 VAL A C 1
ATOM 1407 O O . VAL A 1 176 ? 17.585 -21.078 -31.928 1.00 52.47 176 VAL A O 1
ATOM 1410 N N . ASP A 1 177 ? 17.005 -23.262 -31.967 1.00 47.84 177 ASP A N 1
ATOM 1411 C CA . ASP A 1 177 ? 16.045 -23.151 -33.053 1.00 47.84 177 ASP A CA 1
ATOM 1412 C C . ASP A 1 177 ? 14.837 -22.371 -32.514 1.00 47.84 177 ASP A C 1
ATOM 1414 O O . ASP A 1 177 ? 14.347 -22.665 -31.418 1.00 47.84 177 ASP A O 1
ATOM 1418 N N . MET A 1 178 ? 14.378 -21.350 -33.240 1.00 49.38 178 MET A N 1
ATOM 1419 C CA . MET A 1 178 ? 13.295 -20.433 -32.834 1.00 49.38 178 MET A CA 1
ATOM 1420 C C . MET A 1 178 ? 11.916 -21.126 -32.723 1.00 49.38 178 MET A C 1
ATOM 1422 O O . MET A 1 178 ? 10.895 -20.456 -32.609 1.00 49.38 178 MET A O 1
ATOM 1426 N N . ASP A 1 179 ? 11.878 -22.459 -32.749 1.00 44.34 179 ASP A N 1
ATOM 1427 C CA . ASP A 1 179 ? 10.684 -23.281 -32.949 1.00 44.34 179 ASP A CA 1
ATOM 1428 C C . ASP A 1 179 ? 10.076 -23.858 -31.658 1.00 44.34 179 ASP A C 1
ATOM 1430 O O . ASP A 1 179 ? 9.159 -24.666 -31.686 1.00 44.34 179 ASP A O 1
ATOM 1434 N N . ASN A 1 180 ? 10.524 -23.435 -30.477 1.00 43.84 180 ASN A N 1
ATOM 1435 C CA . ASN A 1 180 ? 9.719 -23.631 -29.271 1.00 43.84 180 ASN A CA 1
ATOM 1436 C C . ASN A 1 180 ? 9.955 -22.493 -28.293 1.00 43.84 180 ASN A C 1
ATOM 1438 O O . ASN A 1 180 ? 10.806 -22.554 -27.401 1.00 43.84 180 ASN A O 1
ATOM 1442 N N . THR A 1 181 ? 9.150 -21.447 -28.463 1.00 49.41 181 THR A N 1
ATOM 1443 C CA . THR A 1 181 ? 8.867 -20.435 -27.452 1.00 49.41 181 THR A CA 1
ATOM 1444 C C . THR A 1 181 ? 8.461 -21.156 -26.167 1.00 49.41 181 THR A C 1
ATOM 1446 O O . THR A 1 181 ? 7.287 -21.436 -25.936 1.00 49.41 181 THR A O 1
ATOM 1449 N N . ARG A 1 182 ? 9.427 -21.499 -25.307 1.00 50.88 182 ARG A N 1
ATOM 1450 C CA . ARG A 1 182 ? 9.133 -21.832 -23.914 1.00 50.88 182 ARG A CA 1
ATOM 1451 C C . ARG A 1 182 ? 8.429 -20.598 -23.379 1.00 50.88 182 ARG A C 1
ATOM 1453 O O . ARG A 1 182 ? 9.079 -19.584 -23.142 1.00 50.88 182 ARG A O 1
ATOM 1460 N N . GLN A 1 183 ? 7.100 -20.644 -23.301 1.00 58.16 183 GLN A N 1
ATOM 1461 C CA . GLN A 1 183 ? 6.294 -19.570 -22.743 1.00 58.16 183 GLN A CA 1
ATOM 1462 C C . GLN A 1 183 ? 6.677 -19.479 -21.270 1.00 58.16 183 GLN A C 1
ATOM 1464 O O . GLN A 1 183 ? 6.133 -20.174 -20.416 1.00 58.16 183 GLN A O 1
ATOM 1469 N N . PHE A 1 184 ? 7.703 -18.684 -20.972 1.00 61.75 184 PHE A N 1
ATOM 1470 C CA . PHE A 1 184 ? 8.047 -18.355 -19.605 1.00 61.75 184 PHE A CA 1
ATOM 1471 C C . PHE A 1 184 ? 6.887 -17.539 -19.071 1.00 61.75 184 PHE A C 1
ATOM 1473 O O . PHE A 1 184 ? 6.639 -16.425 -19.517 1.00 61.75 184 PHE A O 1
ATOM 1480 N N . VAL A 1 185 ? 6.149 -18.138 -18.145 1.00 74.56 185 VAL A N 1
ATOM 1481 C CA . VAL A 1 185 ? 4.928 -17.541 -17.607 1.00 74.56 185 VAL A CA 1
ATOM 1482 C C . VAL A 1 185 ? 5.221 -16.554 -16.469 1.00 74.56 185 VAL A C 1
ATOM 1484 O O . VAL A 1 185 ? 4.303 -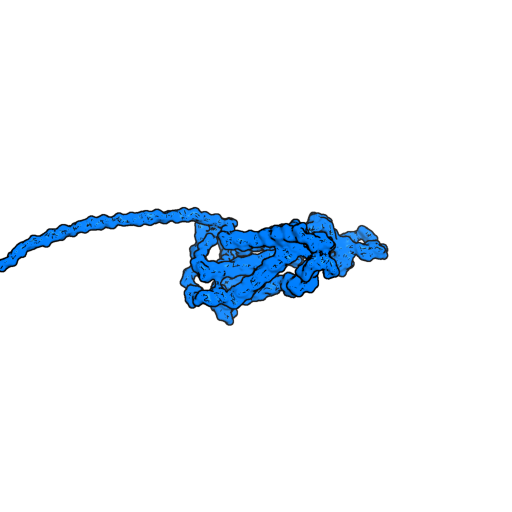15.928 -15.953 1.00 74.56 185 VAL A O 1
ATOM 1487 N N . THR A 1 186 ? 6.491 -16.424 -16.061 1.00 79.75 186 THR A N 1
ATOM 1488 C CA . THR A 1 186 ? 6.944 -15.513 -15.001 1.00 79.75 186 THR A CA 1
ATOM 1489 C C . THR A 1 186 ? 8.239 -14.802 -15.387 1.00 79.75 186 THR A C 1
ATOM 1491 O O . THR A 1 186 ? 9.157 -15.402 -15.967 1.00 79.75 186 THR A O 1
ATOM 1494 N N . GLY A 1 187 ? 8.366 -13.532 -14.991 1.00 78.31 187 GLY A N 1
ATOM 1495 C CA . GLY A 1 187 ? 9.582 -12.755 -15.241 1.00 78.31 187 GLY A CA 1
ATOM 1496 C C . GLY A 1 187 ? 10.809 -13.293 -14.497 1.00 78.31 187 GLY A C 1
ATOM 1497 O O . GLY A 1 187 ? 11.934 -13.167 -14.982 1.00 78.31 187 GLY A O 1
ATOM 1498 N N . VAL A 1 188 ? 10.612 -13.936 -13.341 1.00 82.44 188 VAL A N 1
ATOM 1499 C CA . VAL A 1 188 ? 11.695 -14.572 -12.569 1.00 82.44 188 VAL A CA 1
ATOM 1500 C C . VAL A 1 188 ? 12.275 -15.767 -13.320 1.00 82.44 188 VAL A C 1
ATOM 1502 O O . VAL A 1 188 ? 13.496 -15.866 -13.433 1.00 82.44 188 VAL A O 1
ATOM 1505 N N . ALA A 1 189 ? 11.427 -16.636 -13.881 1.00 83.31 189 ALA A N 1
ATOM 1506 C CA . ALA A 1 189 ? 11.891 -17.778 -14.665 1.00 83.31 189 ALA A CA 1
ATOM 1507 C C . ALA A 1 189 ? 12.627 -17.322 -15.933 1.00 83.31 189 ALA A C 1
ATOM 1509 O O . ALA A 1 189 ? 13.686 -17.861 -16.241 1.00 83.31 189 ALA A O 1
ATOM 1510 N N . CYS A 1 190 ? 12.122 -16.280 -16.606 1.00 82.06 190 CYS A N 1
ATOM 1511 C CA . CYS A 1 190 ? 12.796 -15.675 -17.755 1.00 82.06 190 CYS A CA 1
ATOM 1512 C C . CYS A 1 190 ? 14.201 -15.158 -17.401 1.00 82.06 190 CYS A C 1
ATOM 1514 O O . CYS A 1 190 ? 15.179 -15.476 -18.073 1.00 82.06 190 CYS A O 1
ATOM 1516 N N . LYS A 1 191 ? 14.334 -14.408 -16.300 1.00 81.69 191 LYS A N 1
ATOM 1517 C CA . LYS A 1 191 ? 15.630 -13.871 -15.854 1.00 81.69 191 LYS A CA 1
ATOM 1518 C C . LYS A 1 191 ? 16.590 -14.968 -15.390 1.00 81.69 191 LYS A C 1
ATOM 1520 O O . LYS A 1 191 ? 17.791 -14.844 -15.606 1.00 81.69 191 LYS A O 1
ATOM 1525 N N . ALA A 1 192 ? 16.079 -16.045 -14.789 1.00 82.50 192 ALA A N 1
ATOM 1526 C CA . ALA A 1 192 ? 16.891 -17.176 -14.337 1.00 82.50 192 ALA A CA 1
ATOM 1527 C C . ALA A 1 192 ? 17.601 -17.904 -15.491 1.00 82.50 192 ALA A C 1
ATOM 1529 O O . ALA A 1 192 ? 18.682 -18.452 -15.292 1.00 82.50 192 ALA A O 1
ATOM 1530 N N . VAL A 1 193 ? 17.027 -17.873 -16.696 1.00 80.69 193 VAL A N 1
ATOM 1531 C CA . VAL A 1 193 ? 17.631 -18.451 -17.908 1.00 80.69 193 VAL A CA 1
ATOM 1532 C C . VAL A 1 193 ? 18.419 -17.430 -18.742 1.00 80.69 193 VAL A C 1
ATOM 1534 O O . VAL A 1 193 ? 18.806 -17.731 -19.867 1.00 80.69 193 VAL A O 1
ATOM 1537 N N . GLY A 1 194 ? 18.650 -16.220 -18.217 1.00 75.12 194 GLY A N 1
ATOM 1538 C CA . GLY A 1 194 ? 19.341 -15.137 -18.929 1.00 75.12 194 GLY A CA 1
ATOM 1539 C C . GLY A 1 194 ? 18.476 -14.395 -19.955 1.00 75.12 194 GLY A C 1
ATOM 1540 O O . GLY A 1 194 ? 18.993 -13.607 -20.742 1.00 75.12 194 GLY A O 1
ATOM 1541 N N . GLY A 1 195 ? 17.161 -14.624 -19.963 1.00 78.50 195 GLY A N 1
ATOM 1542 C CA . GLY A 1 195 ? 16.227 -13.927 -20.840 1.00 78.50 195 GLY A CA 1
ATOM 1543 C C . GLY A 1 195 ? 15.913 -12.501 -20.379 1.00 78.50 195 GLY A C 1
ATOM 1544 O O . GLY A 1 195 ? 15.976 -12.164 -19.191 1.00 78.50 195 GLY A O 1
ATOM 1545 N N . LYS A 1 196 ? 15.530 -11.654 -21.336 1.00 81.25 196 LYS A N 1
ATOM 1546 C CA . LYS A 1 196 ? 15.045 -10.289 -21.107 1.00 81.25 196 LYS A CA 1
ATOM 1547 C C . LYS A 1 196 ? 13.516 -10.284 -21.148 1.00 81.25 196 LYS A C 1
ATOM 1549 O O . LYS A 1 196 ? 12.912 -10.705 -22.125 1.00 81.25 196 LYS A O 1
ATOM 1554 N N . TRP A 1 197 ? 12.891 -9.800 -20.078 1.00 83.44 197 TRP A N 1
ATOM 1555 C CA . TRP A 1 197 ? 11.433 -9.694 -19.953 1.00 83.44 197 TRP A CA 1
ATOM 1556 C C . TRP A 1 197 ? 10.970 -8.363 -20.560 1.00 83.44 197 TRP A C 1
ATOM 1558 O O . TRP A 1 197 ? 11.269 -7.311 -19.991 1.00 83.44 197 TRP A O 1
ATOM 1568 N N . LYS A 1 198 ? 10.335 -8.382 -21.742 1.00 83.00 198 LYS A N 1
ATOM 1569 C CA . LYS A 1 198 ? 10.083 -7.175 -22.555 1.00 83.00 198 LYS A CA 1
ATOM 1570 C C . LYS A 1 198 ? 8.726 -7.219 -23.270 1.00 83.00 198 LYS A C 1
ATOM 1572 O O . LYS A 1 198 ? 8.169 -8.284 -23.486 1.00 83.00 198 LYS A O 1
ATOM 1577 N N . GLY A 1 199 ? 8.203 -6.048 -23.637 1.00 81.75 199 GLY A N 1
ATOM 1578 C CA . GLY A 1 199 ? 7.050 -5.895 -24.537 1.00 81.75 199 GLY A CA 1
ATOM 1579 C C . GLY A 1 199 ? 5.696 -5.741 -23.843 1.00 81.75 199 GLY A C 1
ATOM 1580 O O . GLY A 1 199 ? 4.770 -5.229 -24.459 1.00 81.75 199 GLY A O 1
ATOM 1581 N N . GLY A 1 200 ? 5.594 -6.121 -22.568 1.00 84.81 200 GLY A N 1
ATOM 1582 C CA . GLY A 1 200 ? 4.364 -6.035 -21.784 1.00 84.81 200 GLY A CA 1
ATOM 1583 C C . GLY A 1 200 ? 4.310 -4.810 -20.878 1.00 84.81 200 GLY A C 1
ATOM 1584 O O . GLY A 1 200 ? 5.315 -4.139 -20.632 1.00 84.81 200 GLY A O 1
ATOM 1585 N N . HIS A 1 201 ? 3.120 -4.549 -20.346 1.00 87.38 201 HIS A N 1
ATOM 1586 C CA . HIS A 1 201 ? 2.892 -3.575 -19.288 1.00 87.38 201 HIS A CA 1
ATOM 1587 C C . HIS A 1 201 ? 3.218 -4.187 -17.926 1.00 87.38 201 HIS A C 1
ATOM 1589 O O . HIS A 1 201 ? 2.560 -5.136 -17.494 1.00 87.38 201 HIS A O 1
ATOM 1595 N N . ASP A 1 202 ? 4.211 -3.629 -17.237 1.00 85.94 202 ASP A N 1
ATOM 1596 C CA . ASP A 1 202 ? 4.579 -4.059 -15.891 1.00 85.94 202 ASP A CA 1
ATOM 1597 C C . ASP A 1 202 ? 3.877 -3.206 -14.826 1.00 85.94 202 ASP A C 1
ATOM 1599 O O . ASP A 1 202 ? 3.811 -1.981 -14.896 1.00 85.94 202 ASP A O 1
ATOM 1603 N N . ILE A 1 203 ? 3.337 -3.840 -13.795 1.00 90.06 203 ILE A N 1
ATOM 1604 C CA . ILE A 1 203 ? 2.746 -3.109 -12.673 1.00 90.06 203 ILE A CA 1
ATOM 1605 C C . ILE A 1 203 ? 3.876 -2.813 -11.697 1.00 90.06 203 ILE A C 1
ATOM 1607 O O . ILE A 1 203 ? 4.572 -3.728 -11.257 1.00 90.06 203 ILE A O 1
ATOM 1611 N N . SER A 1 204 ? 4.050 -1.550 -11.292 1.00 91.94 204 SER A N 1
ATOM 1612 C CA . SER A 1 204 ? 5.121 -1.214 -10.353 1.00 91.94 204 SER A CA 1
ATOM 1613 C C . SER A 1 204 ? 4.892 -1.877 -8.990 1.00 91.94 204 SER A C 1
ATOM 1615 O O . SER A 1 204 ? 4.148 -1.378 -8.141 1.00 91.94 204 SER A O 1
ATOM 1617 N N . GLY A 1 205 ? 5.594 -2.988 -8.755 1.00 91.12 205 GLY A N 1
ATOM 1618 C CA . GLY A 1 205 ? 5.556 -3.718 -7.489 1.00 91.12 205 GLY A CA 1
ATOM 1619 C C . GLY A 1 205 ? 6.063 -2.891 -6.304 1.00 91.12 205 GLY A C 1
ATOM 1620 O O . GLY A 1 205 ? 5.585 -3.077 -5.189 1.00 91.12 205 GLY A O 1
ATOM 1621 N N . HIS A 1 206 ? 6.980 -1.941 -6.539 1.00 92.38 206 HIS A N 1
ATOM 1622 C CA . HIS A 1 206 ? 7.480 -1.030 -5.501 1.00 92.38 206 HIS A CA 1
ATOM 1623 C C . HIS A 1 206 ? 6.393 -0.042 -5.076 1.00 92.38 206 HIS A C 1
ATOM 1625 O O . HIS A 1 206 ? 6.119 0.081 -3.884 1.00 92.38 206 HIS A O 1
ATOM 1631 N N . VAL A 1 207 ? 5.731 0.616 -6.037 1.00 96.62 207 VAL A N 1
ATOM 1632 C CA . VAL A 1 207 ? 4.600 1.510 -5.741 1.00 96.62 207 VAL A CA 1
ATOM 1633 C C . VAL A 1 207 ? 3.484 0.733 -5.053 1.00 96.62 207 VAL A C 1
ATOM 1635 O O . VAL A 1 207 ? 3.021 1.155 -3.997 1.00 96.62 207 VAL A O 1
ATOM 1638 N N . PHE A 1 208 ? 3.110 -0.428 -5.595 1.00 97.31 208 PHE A N 1
ATOM 1639 C CA . PHE A 1 208 ? 2.087 -1.288 -5.009 1.00 97.31 208 PHE A CA 1
ATOM 1640 C C . PHE A 1 208 ? 2.387 -1.632 -3.542 1.00 97.31 208 PHE A C 1
ATOM 1642 O O . PHE A 1 208 ? 1.557 -1.380 -2.670 1.00 97.31 208 PHE A O 1
ATOM 1649 N N . LEU A 1 209 ? 3.583 -2.160 -3.258 1.00 96.81 209 LEU A N 1
ATOM 1650 C CA . LEU A 1 209 ? 3.994 -2.578 -1.917 1.00 96.81 209 LEU A CA 1
ATOM 1651 C C . LEU A 1 209 ? 4.022 -1.404 -0.930 1.00 96.81 209 LEU A C 1
ATOM 1653 O O . LEU A 1 209 ? 3.503 -1.523 0.180 1.00 96.81 209 LEU A O 1
ATOM 1657 N N . LEU A 1 210 ? 4.630 -0.281 -1.328 1.00 97.81 210 LEU A N 1
ATOM 1658 C CA . LEU A 1 210 ? 4.801 0.890 -0.466 1.00 97.81 210 LEU A CA 1
ATOM 1659 C C . LEU A 1 210 ? 3.458 1.554 -0.153 1.00 97.81 210 LEU A C 1
ATOM 1661 O O . LEU A 1 210 ? 3.224 1.919 1.000 1.00 97.81 210 LEU A O 1
ATOM 1665 N N . VAL A 1 211 ? 2.562 1.671 -1.138 1.00 98.50 211 VAL A N 1
ATOM 1666 C CA . VAL A 1 211 ? 1.212 2.217 -0.938 1.00 98.50 211 VAL A CA 1
ATOM 1667 C C . VAL A 1 211 ? 0.380 1.271 -0.075 1.00 98.50 211 VAL A C 1
ATOM 1669 O O . VAL A 1 211 ? -0.134 1.700 0.954 1.00 98.50 211 VAL A O 1
ATOM 1672 N N . LEU A 1 212 ? 0.271 -0.011 -0.449 1.00 98.56 212 LEU A N 1
ATOM 1673 C CA . LEU A 1 212 ? -0.556 -0.986 0.268 1.00 98.56 212 LEU A CA 1
ATOM 1674 C C . LEU A 1 212 ? -0.118 -1.113 1.732 1.00 98.56 212 LEU A C 1
ATOM 1676 O O . LEU A 1 212 ? -0.947 -1.025 2.636 1.00 98.56 212 LEU A O 1
ATOM 1680 N N . GLY A 1 213 ? 1.187 -1.284 1.959 1.00 98.06 213 GLY A N 1
ATOM 1681 C CA . GLY A 1 213 ? 1.754 -1.467 3.288 1.00 98.06 213 GLY A CA 1
ATOM 1682 C C . GLY A 1 213 ? 1.603 -0.232 4.173 1.00 98.06 213 GLY A C 1
ATOM 1683 O O . GLY A 1 213 ? 1.099 -0.336 5.289 1.00 98.06 213 GLY A O 1
ATOM 1684 N N . SER A 1 214 ? 2.000 0.948 3.685 1.00 98.50 214 SER A N 1
ATOM 1685 C CA . SER A 1 214 ? 1.893 2.172 4.491 1.00 98.50 214 SER A CA 1
ATOM 1686 C C . SER A 1 214 ? 0.444 2.587 4.739 1.00 98.50 214 SER A C 1
ATOM 1688 O O . SER A 1 214 ? 0.132 3.014 5.846 1.00 98.50 214 SER A O 1
ATOM 1690 N N . MET A 1 215 ? -0.458 2.404 3.769 1.00 98.06 215 MET A N 1
ATOM 1691 C CA . MET A 1 215 ? -1.870 2.743 3.948 1.00 98.06 215 MET A CA 1
ATOM 1692 C C . MET A 1 215 ? -2.541 1.797 4.942 1.00 98.06 215 MET A C 1
ATOM 1694 O O . MET A 1 215 ? -3.304 2.253 5.788 1.00 98.06 215 MET A O 1
ATOM 1698 N N . PHE A 1 216 ? -2.214 0.502 4.901 1.00 98.44 216 PHE A N 1
ATOM 1699 C CA . PHE A 1 216 ? -2.643 -0.456 5.920 1.00 98.44 216 PHE A CA 1
ATOM 1700 C C . PHE A 1 216 ? -2.210 -0.015 7.326 1.00 98.44 216 PHE A C 1
ATOM 1702 O O . PHE A 1 216 ? -3.042 0.072 8.227 1.00 98.44 216 PHE A O 1
ATOM 1709 N N . LEU A 1 217 ? -0.934 0.346 7.496 1.00 98.38 217 LEU A N 1
ATOM 1710 C CA . LEU A 1 217 ? -0.408 0.850 8.765 1.00 98.38 217 LEU A CA 1
ATOM 1711 C C . LEU A 1 217 ? -1.115 2.129 9.234 1.00 98.38 217 LEU A C 1
ATOM 1713 O O . LEU A 1 217 ? -1.524 2.213 10.394 1.00 98.38 217 LEU A O 1
ATOM 1717 N N . PHE A 1 218 ? -1.290 3.111 8.344 1.00 97.62 218 PHE A N 1
ATOM 1718 C CA . PHE A 1 218 ? -1.985 4.350 8.682 1.00 97.62 218 PHE A CA 1
ATOM 1719 C C . PHE A 1 218 ? -3.431 4.089 9.086 1.00 97.62 218 PHE A C 1
ATOM 1721 O O . PHE A 1 218 ? -3.856 4.613 10.105 1.00 97.62 218 PHE A O 1
ATOM 1728 N N . GLN A 1 219 ? -4.177 3.258 8.357 1.00 96.31 219 GLN A N 1
ATOM 1729 C CA . GLN A 1 219 ? -5.574 2.950 8.677 1.00 96.31 219 GLN A CA 1
ATOM 1730 C C . GLN A 1 219 ? -5.729 2.224 10.022 1.00 96.31 219 GLN A C 1
ATOM 1732 O O . GLN A 1 219 ? -6.649 2.526 10.785 1.00 96.31 219 GLN A O 1
ATOM 1737 N N . GLU A 1 220 ? -4.817 1.309 10.357 1.00 95.94 220 GLU A N 1
ATOM 1738 C CA . GLU A 1 220 ? -4.841 0.605 11.644 1.00 95.94 220 GLU A CA 1
ATOM 1739 C C . GLU A 1 220 ? -4.567 1.543 12.826 1.00 95.94 220 GLU A C 1
ATOM 1741 O O . GLU A 1 220 ? -5.195 1.408 13.876 1.00 95.94 220 GLU A O 1
ATOM 1746 N N . VAL A 1 221 ? -3.681 2.528 12.653 1.00 94.75 221 VAL A N 1
ATOM 1747 C CA . VAL A 1 221 ? -3.267 3.449 13.722 1.00 94.75 221 VAL A CA 1
ATOM 1748 C C . VAL A 1 221 ? -4.052 4.766 13.717 1.00 94.75 221 VAL A C 1
ATOM 1750 O O . VAL A 1 221 ? -4.069 5.457 14.729 1.00 94.75 221 VAL A O 1
ATOM 1753 N N . LEU A 1 222 ? -4.785 5.102 12.651 1.00 92.94 222 LEU A N 1
ATOM 1754 C CA . LEU A 1 222 ? -5.489 6.384 12.507 1.00 92.94 222 LEU A CA 1
ATOM 1755 C C . LEU A 1 222 ? -6.441 6.661 13.673 1.00 92.94 222 LEU A C 1
ATOM 1757 O O . LEU A 1 222 ? -6.420 7.751 14.236 1.00 92.94 222 LEU A O 1
ATOM 1761 N N . HIS A 1 223 ? -7.225 5.666 14.093 1.00 89.25 223 HIS A N 1
ATOM 1762 C CA . HIS A 1 223 ? -8.109 5.815 15.251 1.00 89.25 223 HIS A CA 1
ATOM 1763 C C . HIS A 1 223 ? -7.326 6.133 16.539 1.00 89.25 223 HIS A C 1
ATOM 1765 O O . HIS A 1 223 ? -7.813 6.896 17.369 1.00 89.25 223 HIS A O 1
ATOM 1771 N N . VAL A 1 224 ? -6.104 5.601 16.676 1.00 89.75 224 VAL A N 1
ATOM 1772 C CA . VAL A 1 224 ? -5.161 5.881 17.773 1.00 89.75 224 VAL A CA 1
ATOM 1773 C C . VAL A 1 224 ? -4.454 7.232 17.610 1.00 89.75 224 VAL A C 1
ATOM 1775 O O . VAL A 1 224 ? -3.849 7.726 18.536 1.00 89.75 224 VAL A O 1
ATOM 1778 N N . VAL A 1 225 ? -4.522 7.910 16.475 1.00 88.75 225 VAL A N 1
ATOM 1779 C CA . VAL A 1 225 ? -4.021 9.295 16.397 1.00 88.75 225 VAL A CA 1
ATOM 1780 C C . VAL A 1 225 ? -5.166 10.268 16.664 1.00 88.75 225 VAL A C 1
ATOM 1782 O O . VAL A 1 225 ? -5.033 11.216 17.437 1.00 88.75 225 VAL A O 1
ATOM 1785 N N . LEU A 1 226 ? -6.339 9.987 16.099 1.00 87.94 226 LEU A N 1
ATOM 1786 C CA . LEU A 1 226 ? -7.489 10.879 16.169 1.00 87.94 226 LEU A CA 1
ATOM 1787 C C . LEU A 1 226 ? -8.046 11.040 17.589 1.00 87.94 226 LEU A C 1
ATOM 1789 O O . LEU A 1 226 ? -8.280 12.180 17.997 1.00 87.94 226 LEU A O 1
ATOM 1793 N N . ARG A 1 227 ? -8.205 9.967 18.388 1.00 84.06 227 ARG A N 1
ATOM 1794 C CA . ARG A 1 227 ? -8.718 10.172 19.761 1.00 84.06 227 ARG A CA 1
ATOM 1795 C C . ARG A 1 227 ? -7.695 10.804 20.715 1.00 84.06 227 ARG A C 1
ATOM 1797 O O . ARG A 1 227 ? -8.135 11.493 21.627 1.00 84.06 227 ARG A O 1
ATOM 1804 N N . SER A 1 228 ? -6.375 10.709 20.482 1.00 82.44 228 SER A N 1
ATOM 1805 C CA . SER A 1 228 ? -5.397 11.489 21.276 1.00 82.44 228 SER A CA 1
ATOM 1806 C C . SER A 1 228 ? -5.540 12.978 21.044 1.00 82.44 228 SER A C 1
ATOM 1808 O O . SER A 1 228 ? -5.222 13.776 21.918 1.00 82.44 228 SER A O 1
ATOM 1810 N N . SER A 1 229 ? -6.032 13.352 19.866 1.00 82.50 229 SER A N 1
ATOM 1811 C CA . SER A 1 229 ? -6.357 14.728 19.516 1.00 82.50 229 SER A CA 1
ATOM 1812 C C . SER A 1 229 ? -7.794 15.109 19.899 1.00 82.50 229 SER A C 1
ATOM 1814 O O . SER A 1 229 ? -8.262 16.170 19.497 1.00 82.50 229 SER A O 1
ATOM 1816 N N . GLY A 1 230 ? -8.515 14.261 20.647 1.00 79.62 230 GLY A N 1
ATOM 1817 C CA . GLY A 1 230 ? -9.895 14.509 21.076 1.00 79.62 230 GLY A CA 1
ATOM 1818 C C . GLY A 1 230 ? -10.928 14.475 19.945 1.00 79.62 230 GLY A C 1
ATOM 1819 O O . GLY A 1 230 ? -12.038 14.983 20.107 1.00 79.62 230 GLY A O 1
ATOM 1820 N N . MET A 1 231 ? -10.580 13.911 18.786 1.00 83.94 231 MET A N 1
ATOM 1821 C CA . MET A 1 231 ? -11.463 13.882 17.621 1.00 83.94 231 MET A CA 1
ATOM 1822 C C . MET A 1 231 ? -12.454 12.721 17.700 1.00 83.94 231 MET A C 1
ATOM 1824 O O . MET A 1 231 ? -12.107 11.611 18.111 1.00 83.94 231 MET A O 1
ATOM 1828 N N . LYS A 1 232 ? -13.697 12.985 17.286 1.00 81.06 232 LYS A N 1
ATOM 1829 C CA . LYS A 1 232 ? -14.780 11.995 17.278 1.00 81.06 232 LYS A CA 1
ATOM 1830 C C . LYS A 1 232 ? -14.710 11.079 16.059 1.00 81.06 232 LYS A C 1
ATOM 1832 O O . LYS A 1 232 ? -14.108 11.413 15.042 1.00 81.06 232 LYS A O 1
ATOM 1837 N N . GLU A 1 233 ? -15.360 9.926 16.174 1.00 85.56 233 GLU A N 1
ATOM 1838 C CA . GLU A 1 233 ? -15.528 8.991 15.067 1.00 85.56 233 GLU A CA 1
ATOM 1839 C C . GLU A 1 233 ? -16.475 9.578 14.008 1.00 85.56 233 GLU A C 1
ATOM 1841 O O . GLU A 1 233 ? -17.631 9.881 14.294 1.00 85.56 233 GLU A O 1
ATOM 1846 N N . GLU A 1 234 ? -15.982 9.745 12.779 1.00 87.94 234 GLU A N 1
ATOM 1847 C CA . GLU A 1 234 ? -16.747 10.340 11.672 1.00 87.94 234 GLU A CA 1
ATOM 1848 C C . GLU A 1 234 ? -17.213 9.310 10.634 1.00 87.94 234 GLU A C 1
ATOM 1850 O O . GLU A 1 234 ? -17.955 9.660 9.709 1.00 87.94 234 GLU A O 1
ATOM 1855 N N . ARG A 1 235 ? -16.767 8.050 10.741 1.00 92.25 235 ARG A N 1
ATOM 1856 C CA . ARG A 1 235 ? -17.144 6.992 9.796 1.00 92.25 235 ARG A CA 1
ATOM 1857 C C . ARG A 1 235 ? -18.618 6.627 9.951 1.00 92.25 235 ARG A C 1
ATOM 1859 O O . ARG A 1 235 ? -19.158 6.569 11.056 1.00 92.25 235 ARG A O 1
ATOM 1866 N N . THR A 1 236 ? -19.263 6.330 8.828 1.00 93.25 236 THR A N 1
ATOM 1867 C CA . THR A 1 236 ? -20.631 5.807 8.782 1.00 93.25 236 THR A CA 1
ATOM 1868 C C . THR A 1 236 ? -20.644 4.388 8.236 1.00 93.25 236 THR A C 1
ATOM 1870 O O . THR A 1 236 ? -19.766 3.986 7.470 1.00 93.25 236 THR A O 1
ATOM 1873 N N . ILE A 1 237 ? -21.638 3.618 8.668 1.00 94.31 237 ILE A N 1
ATOM 1874 C CA . ILE A 1 237 ? -21.787 2.200 8.363 1.00 94.31 237 ILE A CA 1
ATOM 1875 C C . ILE A 1 237 ? -23.205 1.872 7.920 1.00 94.31 237 ILE A C 1
ATOM 1877 O O . ILE A 1 237 ? -24.172 2.470 8.396 1.00 94.31 237 ILE A O 1
ATOM 1881 N N . VAL A 1 238 ? -23.311 0.892 7.028 1.00 94.12 238 VAL A N 1
ATOM 1882 C CA . VAL A 1 238 ? -24.565 0.233 6.672 1.00 94.12 238 VAL A CA 1
ATOM 1883 C C . VAL A 1 238 ? -24.843 -0.862 7.702 1.00 94.12 238 VAL A C 1
ATOM 1885 O O . VAL A 1 238 ? -23.966 -1.673 8.025 1.00 94.12 238 VAL A O 1
ATOM 1888 N N . MET A 1 239 ? -26.049 -0.843 8.256 1.00 93.62 239 MET A N 1
ATOM 1889 C CA . MET A 1 239 ? -26.569 -1.827 9.205 1.00 93.62 239 MET A CA 1
ATOM 1890 C C . MET A 1 239 ? -27.274 -2.981 8.472 1.00 93.62 239 MET A C 1
ATOM 1892 O O . MET A 1 239 ? -27.509 -2.906 7.268 1.00 93.62 239 MET A O 1
ATOM 1896 N N . GLU A 1 240 ? -27.638 -4.044 9.192 1.00 91.81 240 GLU A N 1
ATOM 1897 C CA . GLU A 1 240 ? -28.367 -5.192 8.619 1.00 91.81 240 GLU A CA 1
ATOM 1898 C C . GLU A 1 240 ? -29.755 -4.821 8.070 1.00 91.81 240 GLU A C 1
ATOM 1900 O O . GLU A 1 240 ? -30.202 -5.403 7.088 1.00 91.81 240 GLU A O 1
ATOM 1905 N N . ASP A 1 241 ? -30.402 -3.806 8.650 1.00 91.81 241 ASP A N 1
ATOM 1906 C CA . ASP A 1 241 ? -31.678 -3.238 8.188 1.00 91.81 241 ASP A CA 1
ATOM 1907 C C . ASP A 1 241 ? -31.519 -2.280 6.985 1.00 91.81 241 ASP A C 1
ATOM 1909 O O . ASP A 1 241 ? -32.492 -1.679 6.530 1.00 91.81 241 ASP A O 1
ATOM 1913 N N . GLY A 1 242 ? -30.295 -2.103 6.474 1.00 89.38 242 GLY A N 1
ATOM 1914 C CA . GLY A 1 242 ? -29.964 -1.148 5.415 1.00 89.38 242 GLY A CA 1
ATOM 1915 C C . GLY A 1 242 ? -29.859 0.307 5.887 1.00 89.38 242 GLY A C 1
ATOM 1916 O O . GLY A 1 242 ? -29.530 1.187 5.087 1.00 89.38 242 GLY A O 1
ATOM 1917 N N . ALA A 1 243 ? -30.090 0.596 7.172 1.00 90.94 243 ALA A N 1
ATOM 1918 C CA . ALA A 1 243 ? -29.967 1.946 7.702 1.00 90.94 243 ALA A CA 1
ATOM 1919 C C . ALA A 1 243 ? -28.498 2.384 7.769 1.00 90.94 243 ALA A C 1
ATOM 1921 O O . ALA A 1 243 ? -27.610 1.625 8.159 1.00 90.94 243 ALA A O 1
ATOM 1922 N N . ILE A 1 244 ? -28.241 3.656 7.453 1.00 92.81 244 ILE A N 1
ATOM 1923 C CA . ILE A 1 244 ? -26.909 4.258 7.583 1.00 92.81 244 ILE A CA 1
ATOM 1924 C C . ILE A 1 244 ? -26.788 4.894 8.970 1.00 92.81 244 ILE A C 1
ATOM 1926 O O . ILE A 1 244 ? -27.483 5.872 9.282 1.00 92.81 244 ILE A O 1
ATOM 1930 N N . LYS A 1 245 ? -25.895 4.363 9.808 1.00 91.44 245 LYS A N 1
ATOM 1931 C CA . LYS A 1 245 ? -25.634 4.847 11.175 1.00 91.44 245 LYS A CA 1
ATOM 1932 C C . LYS A 1 245 ? -24.187 5.313 11.334 1.00 91.44 245 LYS A C 1
ATOM 1934 O O . LYS A 1 245 ? -23.328 5.018 10.505 1.00 91.44 245 LYS A O 1
ATOM 1939 N N . SER A 1 246 ? -23.934 6.089 12.388 1.00 90.38 246 SER A N 1
ATOM 1940 C CA . SER A 1 246 ? -22.561 6.379 12.812 1.00 90.38 246 SER A CA 1
ATOM 1941 C C . SER A 1 246 ? -21.896 5.080 13.255 1.00 90.38 246 SER A C 1
ATOM 1943 O O . SER A 1 246 ? -22.532 4.260 13.920 1.00 90.38 246 SER A O 1
ATOM 1945 N N . ALA A 1 247 ? -20.621 4.918 12.921 1.00 89.50 247 ALA A N 1
ATOM 1946 C CA . ALA A 1 247 ? -19.807 3.799 13.370 1.00 89.50 247 ALA A CA 1
ATOM 1947 C C . ALA A 1 247 ? -19.676 3.746 14.909 1.00 89.50 247 ALA A C 1
ATOM 1949 O O . ALA A 1 247 ? -19.438 2.685 15.475 1.00 89.50 247 ALA A O 1
ATOM 1950 N N . GLU A 1 248 ? -19.928 4.871 15.587 1.00 85.94 248 GLU A N 1
ATOM 1951 C CA . GLU A 1 248 ? -19.988 4.986 17.049 1.00 85.94 248 GLU A CA 1
ATOM 1952 C C . GLU A 1 248 ? -21.055 4.089 17.698 1.00 85.94 248 GLU A C 1
ATOM 1954 O O . GLU A 1 248 ? -20.901 3.698 18.847 1.00 85.94 248 GLU A O 1
ATOM 1959 N N . VAL A 1 249 ? -22.109 3.697 16.971 1.00 86.25 249 VAL A N 1
ATOM 1960 C CA . VAL A 1 249 ? -23.146 2.788 17.500 1.00 86.25 249 VAL A CA 1
ATOM 1961 C C . VAL A 1 249 ? -22.581 1.402 17.824 1.00 86.25 249 VAL A C 1
ATOM 1963 O O . VAL A 1 249 ? -23.052 0.745 18.746 1.00 86.25 249 VAL A O 1
ATOM 1966 N N . GLU A 1 250 ? -21.578 0.962 17.064 1.00 84.62 250 GLU A N 1
ATOM 1967 C CA . GLU A 1 250 ? -20.858 -0.293 17.304 1.00 84.62 250 GLU A CA 1
ATOM 1968 C C . GLU A 1 250 ? -19.558 -0.065 18.081 1.00 84.62 250 GLU A C 1
ATOM 1970 O O . GLU A 1 250 ? -18.848 -1.026 18.389 1.00 84.62 250 GLU A O 1
ATOM 1975 N N . ALA A 1 251 ? -19.223 1.192 18.398 1.00 77.75 251 ALA A N 1
ATOM 1976 C CA . ALA A 1 251 ? -18.057 1.466 19.208 1.00 77.75 251 ALA A CA 1
ATOM 1977 C C . ALA A 1 251 ? -18.300 0.898 20.613 1.00 77.75 251 ALA A C 1
ATOM 1979 O O . ALA A 1 251 ? -19.379 1.069 21.187 1.00 77.75 251 ALA A O 1
ATOM 1980 N N . PRO A 1 252 ? -17.305 0.210 21.186 1.00 65.81 252 PRO A N 1
ATOM 1981 C CA . PRO A 1 252 ? -17.415 -0.276 22.547 1.00 65.81 252 PRO A CA 1
ATOM 1982 C C . PRO A 1 252 ? -17.687 0.915 23.480 1.00 65.81 252 PRO A C 1
ATOM 1984 O O . PRO A 1 252 ? -17.114 1.986 23.247 1.00 65.81 252 PRO A O 1
ATOM 1987 N N . PRO A 1 253 ? -18.523 0.749 24.528 1.00 59.69 253 PRO A N 1
ATOM 1988 C CA . PRO A 1 253 ? -18.696 1.783 25.542 1.00 59.69 253 PRO A CA 1
ATOM 1989 C C . PRO A 1 253 ? -17.314 2.231 26.020 1.00 59.69 253 PRO A C 1
ATOM 1991 O O . PRO A 1 253 ? -16.427 1.384 26.164 1.00 59.69 253 PRO A O 1
ATOM 1994 N N . GLN A 1 254 ? -17.126 3.547 26.171 1.00 51.78 254 GLN A N 1
ATOM 1995 C CA . GLN A 1 254 ? -15.884 4.176 26.633 1.00 51.78 254 GLN A CA 1
ATOM 1996 C C . GLN A 1 254 ? -15.303 3.376 27.808 1.00 51.78 254 GLN A C 1
ATOM 1998 O O . GLN A 1 254 ? -15.786 3.492 28.924 1.00 51.78 254 GLN A O 1
ATOM 2003 N N . ASN A 1 255 ? -14.317 2.513 27.555 1.00 46.53 255 ASN A N 1
ATOM 2004 C CA . ASN A 1 255 ? -13.729 1.652 28.579 1.00 46.53 255 ASN A CA 1
ATOM 2005 C C . ASN A 1 255 ? -12.198 1.644 28.442 1.00 46.53 255 ASN A C 1
ATOM 2007 O O . ASN A 1 255 ? -11.650 1.451 27.351 1.00 46.53 255 ASN A O 1
ATOM 2011 N N . GLU A 1 256 ? -11.549 1.863 29.592 1.00 49.34 256 GLU A N 1
ATOM 2012 C CA . GLU A 1 256 ? -10.126 1.753 29.976 1.00 49.34 256 GLU A CA 1
ATOM 2013 C C . GLU A 1 256 ? -9.079 2.598 29.225 1.00 49.34 256 GLU A C 1
ATOM 2015 O O . GLU A 1 256 ? -8.145 3.095 29.853 1.00 49.34 256 GLU A O 1
ATOM 2020 N N . ALA A 1 257 ? -9.227 2.853 27.922 1.00 47.97 257 ALA A N 1
ATOM 2021 C CA . ALA A 1 257 ? -8.276 3.686 27.170 1.00 47.97 257 ALA A CA 1
ATOM 2022 C C . ALA A 1 257 ? -8.394 5.197 27.470 1.00 47.97 257 ALA A C 1
ATOM 2024 O O . ALA A 1 257 ? -7.512 5.961 27.082 1.00 47.97 257 ALA A O 1
ATOM 2025 N N . GLU A 1 258 ? -9.460 5.618 28.159 1.00 47.97 258 GLU A N 1
ATOM 2026 C CA . GLU A 1 258 ? -9.625 6.978 28.701 1.00 47.97 258 GLU A CA 1
ATOM 2027 C C . GLU A 1 258 ? -8.783 7.226 29.959 1.00 47.97 258 GLU A C 1
ATOM 2029 O O . GLU A 1 258 ? -8.548 8.374 30.321 1.00 47.97 258 GLU A O 1
ATOM 2034 N N . GLY A 1 259 ? -8.288 6.163 30.606 1.00 47.59 259 GLY A N 1
ATOM 2035 C CA . GLY A 1 259 ? -7.354 6.259 31.731 1.00 47.59 259 GLY A CA 1
ATOM 2036 C C . GLY A 1 259 ? -5.887 6.398 31.312 1.00 47.59 259 GLY A C 1
ATOM 2037 O O . GLY A 1 259 ? -5.017 6.520 32.172 1.00 47.59 259 GLY A O 1
ATOM 2038 N N . LEU A 1 260 ? -5.585 6.359 30.009 1.00 55.66 260 LEU A N 1
ATOM 2039 C CA . LEU A 1 260 ? -4.230 6.581 29.511 1.00 55.66 260 LEU A CA 1
ATOM 2040 C C . LEU A 1 260 ? -3.962 8.084 29.467 1.00 55.66 260 LEU A C 1
ATOM 2042 O O . LEU A 1 260 ? -4.676 8.833 28.802 1.00 55.66 260 LEU A O 1
ATOM 2046 N N . THR A 1 261 ? -2.899 8.520 30.142 1.00 53.22 261 THR A N 1
ATOM 2047 C CA . THR A 1 261 ? -2.351 9.865 29.951 1.00 53.22 261 THR A CA 1
ATOM 2048 C C . THR A 1 261 ? -2.029 10.087 28.469 1.00 53.22 261 THR A C 1
ATOM 2050 O O . THR A 1 261 ? -1.786 9.137 27.720 1.00 53.22 261 THR A O 1
ATOM 2053 N N . GLN A 1 262 ? -2.019 11.345 28.026 1.00 53.28 262 GLN A N 1
ATOM 2054 C CA . GLN A 1 262 ? -1.764 11.729 26.630 1.00 53.28 262 GLN A CA 1
ATOM 2055 C C . GLN A 1 262 ? -0.465 11.104 26.061 1.00 53.28 262 GLN A C 1
ATOM 2057 O O . GLN A 1 262 ? -0.410 10.753 24.881 1.00 53.28 262 GLN A O 1
ATOM 2062 N N . ASP A 1 263 ? 0.531 10.852 26.919 1.00 54.28 263 ASP A N 1
ATOM 2063 C CA . ASP A 1 263 ? 1.793 10.171 26.589 1.00 54.28 263 ASP A CA 1
ATOM 2064 C C . ASP A 1 263 ? 1.644 8.666 26.287 1.00 54.28 263 ASP A C 1
ATOM 2066 O O . ASP A 1 263 ? 2.437 8.098 25.533 1.00 54.28 263 ASP A O 1
ATOM 2070 N N . GLY A 1 264 ? 0.618 8.007 26.834 1.00 59.91 264 GLY A N 1
ATOM 2071 C CA . GLY A 1 264 ? 0.320 6.592 26.594 1.00 59.91 264 GLY A CA 1
ATOM 2072 C C . GLY A 1 264 ? -0.302 6.320 25.221 1.00 59.91 264 GLY A C 1
ATOM 2073 O O . GLY A 1 264 ? -0.175 5.211 24.702 1.00 59.91 264 GLY A O 1
ATOM 2074 N N . TRP A 1 265 ? -0.933 7.329 24.613 1.00 65.19 265 TRP A N 1
ATOM 2075 C CA . TRP A 1 265 ? -1.571 7.217 23.298 1.00 65.19 265 TRP A CA 1
ATOM 2076 C C . TRP A 1 265 ? -0.563 7.233 22.137 1.00 65.19 265 TRP A C 1
ATOM 2078 O O . TRP A 1 265 ? -0.693 6.458 21.194 1.00 65.19 265 TRP A O 1
ATOM 2088 N N . LEU A 1 266 ? 0.491 8.051 22.222 1.00 80.56 266 LEU A N 1
ATOM 2089 C CA . LEU A 1 266 ? 1.608 8.052 21.264 1.00 80.56 266 LEU A CA 1
ATOM 2090 C C . LEU A 1 266 ? 2.748 7.151 21.750 1.00 80.56 266 LEU A C 1
ATOM 2092 O O . LEU A 1 266 ? 3.914 7.556 21.833 1.00 80.56 266 LEU A O 1
ATOM 2096 N N . SER A 1 267 ? 2.395 5.912 22.084 1.00 85.31 267 SER A N 1
ATOM 2097 C CA . SER A 1 267 ? 3.347 4.932 22.588 1.00 85.31 267 SER A CA 1
ATOM 2098 C C . SER A 1 267 ? 4.433 4.604 21.554 1.00 85.31 267 SER A C 1
ATOM 2100 O O . SER A 1 267 ? 4.345 4.934 20.365 1.00 85.31 267 SER A O 1
ATOM 2102 N N . LEU A 1 268 ? 5.487 3.920 22.006 1.00 91.62 268 LEU A N 1
ATOM 2103 C CA . LEU A 1 268 ? 6.583 3.486 21.140 1.00 91.62 268 LEU A CA 1
ATOM 2104 C C . LEU A 1 268 ? 6.083 2.712 19.907 1.00 91.62 268 LEU A C 1
ATOM 2106 O O . LEU A 1 268 ? 6.640 2.877 18.823 1.00 91.62 268 LEU A O 1
ATOM 2110 N N . SER A 1 269 ? 5.023 1.910 20.038 1.00 91.88 269 SER A N 1
ATOM 2111 C CA . SER A 1 269 ? 4.508 1.121 18.918 1.00 91.88 269 SER A CA 1
ATOM 2112 C C . SER A 1 269 ? 3.848 1.973 17.841 1.00 91.88 269 SER A C 1
ATOM 2114 O O . SER A 1 269 ? 4.106 1.752 16.659 1.00 91.88 269 SER A O 1
ATOM 2116 N N . VAL A 1 270 ? 3.104 3.013 18.227 1.00 93.62 270 VAL A N 1
ATOM 2117 C CA . VAL A 1 270 ? 2.558 4.006 17.288 1.00 93.62 270 VAL A CA 1
ATOM 2118 C C . VAL A 1 270 ? 3.689 4.740 16.570 1.00 93.62 270 VAL A C 1
ATOM 2120 O O . VAL A 1 270 ? 3.669 4.847 15.346 1.00 93.62 270 VAL A O 1
ATOM 2123 N N . LYS A 1 271 ? 4.724 5.180 17.299 1.00 95.19 271 LYS A N 1
ATOM 2124 C CA . LYS A 1 271 ? 5.892 5.860 16.708 1.00 95.19 271 LYS A CA 1
ATOM 2125 C C . LYS A 1 271 ? 6.633 4.977 15.703 1.00 95.19 271 LYS A C 1
ATOM 2127 O O . LYS A 1 271 ? 7.004 5.463 14.639 1.00 95.19 271 LYS A O 1
ATOM 2132 N N . ILE A 1 272 ? 6.815 3.689 16.005 1.00 97.06 272 ILE A N 1
ATOM 2133 C CA . ILE A 1 272 ? 7.441 2.727 15.085 1.00 97.06 272 ILE A CA 1
ATOM 2134 C C . ILE A 1 272 ? 6.594 2.560 13.821 1.00 97.06 272 ILE A C 1
ATOM 2136 O O . ILE A 1 272 ? 7.136 2.630 12.719 1.00 97.06 272 ILE A O 1
ATOM 2140 N N . VAL A 1 273 ? 5.275 2.389 13.961 1.00 97.62 273 VAL A N 1
ATOM 2141 C CA . VAL A 1 273 ? 4.369 2.272 12.811 1.00 97.62 273 VAL A CA 1
ATOM 2142 C C . VAL A 1 273 ? 4.421 3.527 11.936 1.00 97.62 273 VAL A C 1
ATOM 2144 O O . VAL A 1 273 ? 4.615 3.418 10.725 1.00 97.62 273 VAL A O 1
ATOM 2147 N N . LEU A 1 274 ? 4.324 4.717 12.536 1.00 97.12 274 LEU A N 1
ATOM 2148 C CA . LEU A 1 274 ? 4.416 5.987 11.813 1.00 97.12 274 LEU A CA 1
ATOM 2149 C C . LEU A 1 274 ? 5.792 6.184 11.165 1.00 97.12 274 LEU A C 1
ATOM 2151 O O . LEU A 1 274 ? 5.866 6.686 10.047 1.00 97.12 274 LEU A O 1
ATOM 2155 N N . GLY A 1 275 ? 6.873 5.748 11.816 1.00 97.94 275 GLY A N 1
ATOM 2156 C CA . GLY A 1 275 ? 8.225 5.784 11.262 1.00 97.94 275 GLY A CA 1
ATOM 2157 C C . GLY A 1 275 ? 8.376 4.898 10.023 1.00 97.94 275 GLY A C 1
ATOM 2158 O O . GLY A 1 275 ? 8.885 5.353 9.000 1.00 97.94 275 GLY A O 1
ATOM 2159 N N . VAL A 1 276 ? 7.877 3.657 10.071 1.00 98.50 276 VAL A N 1
ATOM 2160 C CA . VAL A 1 276 ? 7.888 2.737 8.920 1.00 98.50 276 VAL A CA 1
ATOM 2161 C C . VAL A 1 276 ? 6.998 3.257 7.788 1.00 98.50 276 VAL A C 1
ATOM 2163 O O . VAL A 1 276 ? 7.403 3.232 6.623 1.00 98.50 276 VAL A O 1
ATOM 2166 N N . ALA A 1 277 ? 5.810 3.774 8.103 1.00 98.19 277 ALA A N 1
ATOM 2167 C CA . ALA A 1 277 ? 4.909 4.348 7.109 1.00 98.19 277 ALA A CA 1
ATOM 2168 C C . ALA A 1 277 ? 5.491 5.631 6.478 1.00 98.19 277 ALA A C 1
ATOM 2170 O O . ALA A 1 277 ? 5.451 5.790 5.259 1.00 98.19 277 ALA A O 1
ATOM 2171 N N . GLY A 1 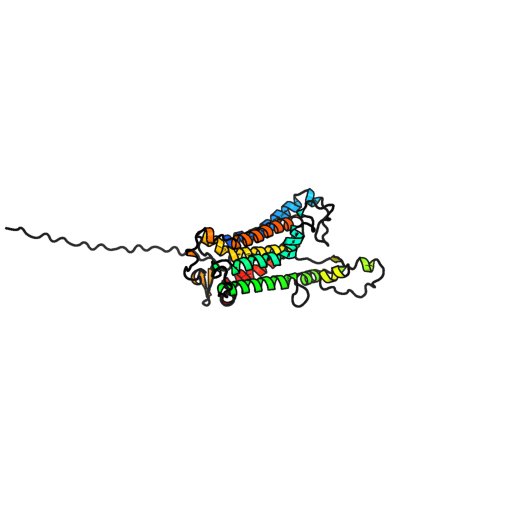278 ? 6.123 6.498 7.273 1.00 98.00 278 GLY A N 1
ATOM 2172 C CA . GLY A 1 278 ? 6.817 7.699 6.802 1.00 98.00 278 GLY A CA 1
ATOM 2173 C C . GLY A 1 278 ? 8.019 7.379 5.912 1.00 98.00 278 GLY A C 1
ATOM 2174 O O . GLY A 1 278 ? 8.161 7.958 4.835 1.00 98.00 278 GLY A O 1
ATOM 2175 N N . LEU A 1 279 ? 8.841 6.396 6.293 1.00 97.88 279 LEU A N 1
ATOM 2176 C CA . LEU A 1 279 ? 9.937 5.920 5.445 1.00 97.88 279 LEU A CA 1
ATOM 2177 C C . LEU A 1 279 ? 9.416 5.294 4.141 1.00 97.88 279 LEU A C 1
ATOM 2179 O O . LEU A 1 279 ? 10.032 5.454 3.088 1.00 97.88 279 LEU A O 1
ATOM 2183 N N . SER A 1 280 ? 8.252 4.640 4.183 1.00 98.19 280 SER A N 1
ATOM 2184 C CA . SER A 1 280 ? 7.584 4.124 2.983 1.00 98.19 280 SER A CA 1
ATOM 2185 C C . SER A 1 280 ? 7.134 5.241 2.045 1.00 98.19 280 SER A C 1
ATOM 2187 O O . SER A 1 280 ? 7.366 5.138 0.844 1.00 98.19 280 SER A O 1
ATOM 2189 N N . LEU A 1 281 ? 6.560 6.329 2.572 1.00 98.06 281 LEU A N 1
ATOM 2190 C CA . LEU A 1 281 ? 6.209 7.514 1.780 1.00 98.06 281 LEU A CA 1
ATOM 2191 C C . LEU A 1 281 ? 7.448 8.181 1.176 1.00 98.06 281 LEU A C 1
ATOM 2193 O O . LEU A 1 281 ? 7.448 8.534 0.000 1.00 98.06 281 LEU A O 1
ATOM 2197 N N . PHE A 1 282 ? 8.533 8.295 1.942 1.00 97.50 282 PHE A N 1
ATOM 2198 C CA . PHE A 1 282 ? 9.798 8.811 1.426 1.00 97.50 282 PHE A CA 1
ATOM 2199 C C . PHE A 1 282 ? 10.330 7.956 0.266 1.00 97.50 282 PHE A C 1
ATOM 2201 O O . PHE A 1 282 ? 10.669 8.479 -0.797 1.00 97.50 282 PHE A O 1
ATOM 2208 N N . MET A 1 283 ? 10.353 6.630 0.430 1.00 97.31 283 MET A N 1
ATOM 2209 C CA . MET A 1 283 ? 10.787 5.724 -0.634 1.00 97.31 283 MET A CA 1
ATOM 2210 C C . MET A 1 283 ? 9.819 5.700 -1.819 1.00 97.31 283 MET A C 1
ATOM 2212 O O . MET A 1 283 ? 10.256 5.485 -2.951 1.00 97.31 283 MET A O 1
ATOM 2216 N N . LEU A 1 284 ? 8.532 5.976 -1.600 1.00 97.81 284 LEU A N 1
ATOM 2217 C CA . LEU A 1 284 ? 7.565 6.162 -2.676 1.00 97.81 284 LEU A CA 1
ATOM 2218 C C . LEU A 1 284 ? 7.902 7.408 -3.499 1.00 97.81 284 LEU A C 1
ATOM 2220 O O . LEU A 1 284 ? 7.884 7.328 -4.723 1.00 97.81 284 LEU A O 1
ATOM 2224 N N . THR A 1 285 ? 8.295 8.514 -2.861 1.00 97.19 285 THR A N 1
ATOM 2225 C CA . THR A 1 285 ? 8.801 9.709 -3.557 1.00 97.19 285 THR A CA 1
ATOM 2226 C C . THR A 1 285 ? 10.042 9.383 -4.388 1.00 97.19 285 THR A C 1
ATOM 2228 O O . THR A 1 285 ? 10.102 9.730 -5.564 1.00 97.19 285 THR A O 1
ATOM 2231 N N . MET A 1 286 ? 11.012 8.652 -3.826 1.00 96.12 286 MET A N 1
ATOM 2232 C CA . MET A 1 286 ? 12.210 8.239 -4.575 1.00 96.12 286 MET A CA 1
ATOM 2233 C C . MET A 1 286 ? 11.862 7.326 -5.759 1.00 96.12 286 MET A C 1
ATOM 2235 O O . MET A 1 286 ? 12.429 7.467 -6.842 1.00 96.12 286 MET A O 1
ATOM 2239 N N . THR A 1 287 ? 10.880 6.440 -5.582 1.00 94.69 287 THR A N 1
ATOM 2240 C CA . THR A 1 287 ? 10.326 5.604 -6.657 1.00 94.69 287 THR A CA 1
ATOM 2241 C C . THR A 1 287 ? 9.657 6.460 -7.729 1.00 94.69 287 THR A C 1
ATOM 2243 O O . THR A 1 287 ? 9.891 6.249 -8.912 1.00 94.69 287 THR A O 1
ATOM 2246 N N . ALA A 1 288 ? 8.877 7.467 -7.335 1.00 95.88 288 ALA A N 1
ATOM 2247 C CA . ALA A 1 288 ? 8.197 8.375 -8.250 1.00 95.88 288 ALA A CA 1
ATOM 2248 C C . ALA A 1 288 ? 9.171 9.198 -9.107 1.00 95.88 288 ALA A C 1
ATOM 2250 O O . ALA A 1 288 ? 8.860 9.463 -10.266 1.00 95.88 288 ALA A O 1
ATOM 2251 N N . ILE A 1 289 ? 10.336 9.563 -8.567 1.00 94.94 289 ILE A N 1
ATOM 2252 C CA . ILE A 1 289 ? 11.336 10.367 -9.279 1.00 94.94 289 ILE A CA 1
ATOM 2253 C C . ILE A 1 289 ? 12.195 9.514 -10.227 1.00 94.94 289 ILE A C 1
ATOM 2255 O O . ILE A 1 289 ? 12.358 9.886 -11.388 1.00 94.94 289 ILE A O 1
ATOM 2259 N N . TYR A 1 290 ? 12.755 8.395 -9.752 1.00 93.12 290 TYR A N 1
ATOM 2260 C CA . TYR A 1 290 ? 13.874 7.714 -10.435 1.00 93.12 290 TYR A CA 1
ATOM 2261 C C . TYR A 1 290 ? 13.538 6.361 -11.067 1.00 93.12 290 TYR A C 1
ATOM 2263 O O . TYR A 1 290 ? 14.349 5.801 -11.802 1.00 93.12 290 TYR A O 1
ATOM 2271 N N . PHE A 1 291 ? 12.391 5.774 -10.741 1.00 91.25 291 PHE A N 1
ATOM 2272 C CA . PHE A 1 291 ? 12.063 4.413 -11.155 1.00 91.25 291 PHE A CA 1
ATOM 2273 C C . PHE A 1 291 ? 10.700 4.382 -11.824 1.00 91.25 291 PHE A C 1
ATOM 2275 O O . PHE A 1 291 ? 9.863 5.230 -11.546 1.00 91.25 291 PHE A O 1
ATOM 2282 N N . HIS A 1 292 ? 10.473 3.364 -12.650 1.00 89.38 292 HIS A N 1
ATOM 2283 C CA . HIS A 1 292 ? 9.223 3.096 -13.362 1.00 89.38 292 HIS A CA 1
ATOM 2284 C C . HIS A 1 292 ? 8.687 4.218 -14.270 1.00 89.38 292 HIS A C 1
ATOM 2286 O O . HIS A 1 292 ? 8.907 5.417 -14.071 1.00 89.38 292 HIS A O 1
ATOM 2292 N N . THR A 1 293 ? 7.891 3.834 -15.262 1.00 89.38 293 THR A N 1
ATOM 2293 C CA . THR A 1 293 ? 7.134 4.810 -16.057 1.00 89.38 293 THR A CA 1
ATOM 2294 C C . THR A 1 293 ? 5.898 5.301 -15.294 1.00 89.38 293 THR A C 1
ATOM 2296 O O . THR A 1 293 ? 5.469 4.703 -14.304 1.00 89.38 293 THR A O 1
ATOM 2299 N N . TRP A 1 294 ? 5.296 6.406 -15.746 1.00 89.75 294 TRP A N 1
ATOM 2300 C CA . TRP A 1 294 ? 4.063 6.936 -15.147 1.00 89.75 294 TRP A CA 1
ATOM 2301 C C . TRP A 1 294 ? 2.931 5.900 -15.105 1.00 89.75 294 TRP A C 1
ATOM 2303 O O . TRP A 1 294 ? 2.247 5.761 -14.091 1.00 89.75 294 TRP A O 1
ATOM 2313 N N . PHE A 1 295 ? 2.756 5.136 -16.183 1.00 90.50 295 PHE A N 1
ATOM 2314 C CA . PHE A 1 295 ? 1.657 4.181 -16.292 1.00 90.50 295 PHE A CA 1
ATOM 2315 C C . PHE A 1 295 ? 1.857 2.954 -15.381 1.00 90.50 295 PHE A C 1
ATOM 2317 O O . PHE A 1 295 ? 0.913 2.490 -14.735 1.00 90.50 295 PHE A O 1
ATOM 2324 N N . GLU A 1 296 ? 3.097 2.479 -15.228 1.00 91.75 296 GLU A N 1
ATOM 2325 C CA . GLU A 1 296 ? 3.448 1.418 -14.268 1.00 91.75 296 GLU A CA 1
ATOM 2326 C C . GLU A 1 296 ? 3.176 1.862 -12.816 1.00 91.75 296 GLU A C 1
ATOM 2328 O O . GLU A 1 296 ? 2.663 1.085 -12.005 1.00 91.75 296 GLU A O 1
ATOM 2333 N N . LYS A 1 297 ? 3.468 3.131 -12.484 1.00 95.06 297 LYS A N 1
ATOM 2334 C CA . LYS A 1 297 ? 3.167 3.726 -11.166 1.00 95.06 297 LYS A CA 1
ATOM 2335 C C . LYS A 1 297 ? 1.661 3.811 -10.923 1.00 95.06 297 LYS A C 1
ATOM 2337 O O . LYS A 1 297 ? 1.192 3.410 -9.860 1.00 95.06 297 LYS A O 1
ATOM 2342 N N . LEU A 1 298 ? 0.905 4.310 -11.904 1.00 95.50 298 LEU A N 1
ATOM 2343 C CA . LEU A 1 298 ? -0.548 4.469 -11.807 1.00 95.50 298 LEU A CA 1
ATOM 2344 C C . LEU A 1 298 ? -1.251 3.126 -11.587 1.00 95.50 298 LEU A C 1
ATOM 2346 O O . LEU A 1 298 ? -2.101 3.002 -10.708 1.00 95.50 298 LEU A O 1
ATOM 2350 N N . THR A 1 299 ? -0.881 2.105 -12.355 1.00 94.81 299 THR A N 1
ATOM 2351 C CA . THR A 1 299 ? -1.467 0.766 -12.198 1.00 94.81 299 THR A CA 1
ATOM 2352 C C . THR A 1 299 ? -1.093 0.135 -10.856 1.00 94.81 299 THR A C 1
ATOM 2354 O O . THR A 1 299 ? -1.966 -0.425 -10.194 1.00 94.81 299 THR A O 1
ATOM 2357 N N . GLY A 1 300 ? 0.147 0.314 -10.383 1.00 96.31 300 GLY A N 1
ATOM 2358 C CA . GLY A 1 300 ? 0.552 -0.092 -9.031 1.00 96.31 300 GLY A CA 1
ATOM 2359 C C . GLY A 1 300 ? -0.281 0.575 -7.929 1.00 96.31 300 GLY A C 1
ATOM 2360 O O . GLY A 1 300 ? -0.704 -0.094 -6.984 1.00 96.31 300 GLY A O 1
ATOM 2361 N N . LEU A 1 301 ? -0.580 1.872 -8.077 1.00 97.75 301 LEU A N 1
ATOM 2362 C CA . LEU A 1 301 ? -1.441 2.628 -7.162 1.00 97.75 301 LEU A CA 1
ATOM 2363 C C . LEU A 1 301 ? -2.874 2.075 -7.135 1.00 97.75 301 LEU A C 1
ATOM 2365 O O . LEU A 1 301 ? -3.412 1.826 -6.057 1.00 97.75 301 LEU A O 1
ATOM 2369 N N . ILE A 1 302 ? -3.484 1.857 -8.305 1.00 97.50 302 ILE A N 1
ATOM 2370 C CA . ILE A 1 302 ? -4.865 1.358 -8.423 1.00 97.50 302 ILE A CA 1
ATOM 2371 C C . ILE A 1 302 ? -5.004 -0.015 -7.756 1.00 97.50 302 ILE A C 1
ATOM 2373 O O . ILE A 1 302 ? -5.930 -0.233 -6.973 1.00 97.50 302 ILE A O 1
ATOM 2377 N N . VAL A 1 303 ? -4.064 -0.929 -8.010 1.00 96.81 303 VAL A N 1
ATOM 2378 C CA . VAL A 1 303 ? -4.089 -2.275 -7.417 1.00 96.81 303 VAL A CA 1
ATOM 2379 C C . VAL A 1 303 ? -3.895 -2.222 -5.896 1.00 96.81 303 VAL A C 1
ATOM 2381 O O . VAL A 1 303 ? -4.535 -2.984 -5.168 1.00 96.81 303 VAL A O 1
ATOM 2384 N N . ALA A 1 304 ? -3.067 -1.304 -5.386 1.00 97.94 304 ALA A N 1
ATOM 2385 C CA . ALA A 1 304 ? -2.917 -1.098 -3.945 1.00 97.94 304 ALA A CA 1
ATOM 2386 C C . ALA A 1 304 ? -4.212 -0.573 -3.310 1.00 97.94 304 ALA A C 1
ATOM 2388 O O . ALA A 1 304 ? -4.662 -1.103 -2.293 1.00 97.94 304 ALA A O 1
ATOM 2389 N N . PHE A 1 305 ? -4.849 0.422 -3.931 1.00 97.88 305 PHE A N 1
ATOM 2390 C CA . PHE A 1 305 ? -6.122 0.972 -3.463 1.00 97.88 305 PHE A CA 1
ATOM 2391 C C . PHE A 1 305 ? -7.256 -0.051 -3.493 1.00 97.88 305 PHE A C 1
ATOM 2393 O O . PHE A 1 305 ? -8.070 -0.056 -2.573 1.00 97.88 305 PHE A O 1
ATOM 2400 N N . GLY A 1 306 ? -7.275 -0.965 -4.467 1.00 97.44 306 GLY A N 1
ATOM 2401 C CA . GLY A 1 306 ? -8.205 -2.097 -4.472 1.00 97.44 306 GLY A CA 1
ATOM 2402 C C . GLY A 1 306 ? -8.092 -2.951 -3.204 1.00 97.44 306 GLY A C 1
ATOM 2403 O O . GLY A 1 306 ? -9.097 -3.224 -2.550 1.00 97.44 306 GLY A O 1
ATOM 2404 N N . GLY A 1 307 ? -6.867 -3.291 -2.790 1.00 96.88 307 GLY A N 1
ATOM 2405 C CA . GLY A 1 307 ? -6.628 -4.040 -1.551 1.00 96.88 307 GLY A CA 1
ATOM 2406 C C . GLY A 1 307 ? -7.057 -3.274 -0.296 1.00 96.88 307 GLY A C 1
ATOM 2407 O O . GLY A 1 307 ? -7.726 -3.825 0.578 1.00 96.88 307 GLY A O 1
ATOM 2408 N N . VAL A 1 308 ? -6.737 -1.979 -0.227 1.00 96.75 308 VAL A N 1
ATOM 2409 C CA . VAL A 1 308 ? -7.157 -1.093 0.875 1.00 96.75 308 VAL A CA 1
ATOM 2410 C C . VAL A 1 308 ? -8.683 -0.993 0.955 1.00 96.75 308 VAL A C 1
ATOM 2412 O O . VAL A 1 308 ? -9.250 -1.063 2.047 1.00 96.75 308 VAL A O 1
ATOM 2415 N N . PHE A 1 309 ? -9.363 -0.872 -0.185 1.00 96.56 309 PHE A N 1
ATOM 2416 C CA . PHE A 1 309 ? -10.820 -0.812 -0.251 1.00 96.56 309 PHE A CA 1
ATOM 2417 C C . PHE A 1 309 ? -11.461 -2.077 0.333 1.00 96.56 309 PHE A C 1
ATOM 2419 O O . PHE A 1 309 ? -12.350 -1.977 1.182 1.00 96.56 309 PHE A O 1
ATOM 2426 N N . VAL A 1 310 ? -10.971 -3.258 -0.061 1.00 96.56 310 VAL A N 1
ATOM 2427 C CA . VAL A 1 310 ? -11.463 -4.552 0.441 1.00 96.56 310 VAL A CA 1
ATOM 2428 C C . VAL A 1 310 ? -11.337 -4.651 1.963 1.00 96.56 310 VAL A C 1
ATOM 2430 O O . VAL A 1 310 ? -12.253 -5.135 2.621 1.00 96.56 310 VAL A O 1
ATOM 2433 N N . VAL A 1 311 ? -10.232 -4.173 2.539 1.00 96.88 311 VAL A N 1
ATOM 2434 C CA . VAL A 1 311 ? -9.972 -4.317 3.980 1.00 96.88 311 VAL A CA 1
ATOM 2435 C C . VAL A 1 311 ? -10.681 -3.252 4.820 1.00 96.88 311 VAL A C 1
ATOM 2437 O O . VAL A 1 311 ? -11.148 -3.566 5.912 1.00 96.88 311 VAL A O 1
ATOM 2440 N N . PHE A 1 312 ? -10.776 -2.004 4.345 1.00 95.69 312 PHE A N 1
ATOM 2441 C CA . PHE A 1 312 ? -11.183 -0.869 5.189 1.00 95.69 312 PHE A CA 1
ATOM 2442 C C . PHE A 1 312 ? -12.492 -0.185 4.786 1.00 95.69 312 PHE A C 1
ATOM 2444 O O . PHE A 1 312 ? -13.121 0.440 5.644 1.00 95.69 312 PHE A O 1
ATOM 2451 N N . TRP A 1 313 ? -12.924 -0.294 3.526 1.00 95.38 313 TRP A N 1
ATOM 2452 C CA . TRP A 1 313 ? -14.191 0.284 3.054 1.00 95.38 313 TRP A CA 1
ATOM 2453 C C . TRP A 1 313 ? -15.293 -0.761 2.951 1.00 95.38 313 TRP A C 1
ATOM 2455 O O . TRP A 1 313 ? -16.408 -0.501 3.395 1.00 95.38 313 TRP A O 1
ATOM 2465 N N . LEU A 1 314 ? -14.997 -1.965 2.457 1.00 95.69 314 LEU A N 1
ATOM 2466 C CA . LEU A 1 314 ? -15.999 -3.025 2.327 1.00 95.69 314 LEU A CA 1
ATOM 2467 C C . LEU A 1 314 ? -16.703 -3.384 3.658 1.00 95.69 314 LEU A C 1
ATOM 2469 O O . LEU A 1 314 ? -17.929 -3.509 3.634 1.00 95.69 314 LEU A O 1
ATOM 2473 N N . PRO A 1 315 ? -16.025 -3.446 4.828 1.00 95.69 315 PRO A N 1
ATOM 2474 C CA . PRO A 1 315 ? -16.701 -3.619 6.123 1.00 95.69 315 PRO A CA 1
ATOM 2475 C C . PRO A 1 315 ? -17.703 -2.503 6.476 1.00 95.69 315 PRO A C 1
ATOM 2477 O O . PRO A 1 315 ? -18.635 -2.703 7.251 1.00 95.69 315 PRO A O 1
ATOM 2480 N N . ARG A 1 316 ? -17.556 -1.297 5.922 1.00 94.44 316 ARG A N 1
ATOM 2481 C CA . ARG A 1 316 ? -18.523 -0.210 6.161 1.00 94.44 316 ARG A CA 1
ATOM 2482 C C . ARG A 1 316 ? -19.818 -0.447 5.402 1.00 94.44 316 ARG A C 1
ATOM 2484 O O . ARG A 1 316 ? -20.888 -0.080 5.877 1.00 94.44 316 ARG A O 1
ATOM 2491 N N . LEU A 1 317 ? -19.698 -1.055 4.226 1.00 94.56 317 LEU A N 1
ATOM 2492 C CA . LEU A 1 317 ? -20.785 -1.261 3.277 1.00 94.56 317 LEU A CA 1
ATOM 2493 C C . LEU A 1 317 ? -21.528 -2.575 3.517 1.00 94.56 317 LEU A C 1
ATOM 2495 O O . LEU A 1 317 ? -22.712 -2.665 3.212 1.00 94.56 317 LEU A O 1
ATOM 2499 N N . ASN A 1 318 ? -20.839 -3.587 4.047 1.00 95.56 318 ASN A N 1
ATOM 2500 C CA . ASN A 1 318 ? -21.388 -4.920 4.241 1.00 95.56 318 ASN A CA 1
ATOM 2501 C C . ASN A 1 318 ? -21.235 -5.370 5.712 1.00 95.56 318 ASN A C 1
ATOM 2503 O O . ASN A 1 318 ? -20.106 -5.613 6.157 1.00 95.56 318 ASN A O 1
ATOM 2507 N N . PRO A 1 319 ? -22.343 -5.525 6.465 1.00 94.44 319 PRO A N 1
ATOM 2508 C CA . PRO A 1 319 ? -22.299 -5.914 7.875 1.00 94.44 319 PRO A CA 1
ATOM 2509 C C . PRO A 1 319 ? -21.741 -7.329 8.090 1.00 94.44 319 PRO A C 1
ATOM 2511 O O . PRO A 1 319 ? -21.039 -7.563 9.069 1.00 94.44 319 PRO A O 1
ATOM 2514 N N . THR A 1 320 ? -21.945 -8.261 7.155 1.00 94.88 320 THR A N 1
ATOM 2515 C CA . THR A 1 320 ? -21.378 -9.618 7.232 1.00 94.88 320 THR A CA 1
ATOM 2516 C C . THR A 1 320 ? -19.854 -9.591 7.145 1.00 94.88 320 THR A C 1
ATOM 2518 O O . THR A 1 320 ? -19.167 -10.248 7.927 1.00 94.88 320 THR A O 1
ATOM 2521 N N . VAL A 1 321 ? -19.301 -8.782 6.236 1.00 95.81 321 VAL A N 1
ATOM 2522 C CA . VAL A 1 321 ? -17.846 -8.576 6.147 1.00 95.81 321 VAL A CA 1
ATOM 2523 C C . VAL A 1 321 ? -17.330 -7.895 7.417 1.00 95.81 321 VAL A C 1
ATOM 2525 O O . VAL A 1 321 ? -16.289 -8.287 7.949 1.00 95.81 321 VAL A O 1
ATOM 2528 N N . ARG A 1 322 ? -18.078 -6.920 7.949 1.00 95.44 322 ARG A N 1
ATOM 2529 C CA . ARG A 1 322 ? -17.748 -6.235 9.206 1.00 95.44 322 ARG A CA 1
ATOM 2530 C C . ARG A 1 322 ? -17.719 -7.159 10.409 1.00 95.44 322 ARG A C 1
ATOM 2532 O O . ARG A 1 322 ? -16.840 -7.017 11.250 1.00 95.44 322 ARG A O 1
ATOM 2539 N N . MET A 1 323 ? -18.630 -8.119 10.489 1.00 93.81 323 MET A N 1
ATOM 2540 C CA . MET A 1 323 ? -18.661 -9.087 11.582 1.00 93.81 323 MET A CA 1
ATOM 2541 C C . MET A 1 323 ? -17.346 -9.878 11.671 1.00 93.81 323 MET A C 1
ATOM 2543 O O . MET A 1 323 ? -16.851 -10.131 12.771 1.00 93.81 323 MET A O 1
ATOM 2547 N N . VAL A 1 324 ? -16.759 -10.208 10.514 1.00 95.62 324 VAL A N 1
ATOM 2548 C CA . VAL A 1 324 ? -15.505 -10.966 10.403 1.00 95.62 324 VAL A CA 1
ATOM 2549 C C . VAL A 1 324 ? -14.282 -10.067 10.593 1.00 95.62 324 VAL A C 1
ATOM 2551 O O . VAL A 1 324 ? -13.443 -10.334 11.451 1.00 95.62 324 VAL A O 1
ATOM 2554 N N . LEU A 1 325 ? -14.164 -8.996 9.803 1.00 95.44 325 LEU A N 1
ATOM 2555 C CA . LEU A 1 325 ? -12.960 -8.156 9.769 1.00 95.44 325 LEU A CA 1
ATOM 2556 C C . LEU A 1 325 ? -12.954 -7.047 10.824 1.00 95.44 325 LEU A C 1
ATOM 2558 O O . LEU A 1 325 ? -11.891 -6.524 11.159 1.00 95.44 325 LEU A O 1
ATOM 2562 N N . GLY A 1 326 ? -14.114 -6.675 11.359 1.00 93.44 326 GLY A N 1
ATOM 2563 C CA . GLY A 1 326 ? -14.290 -5.485 12.186 1.00 93.44 326 GLY A CA 1
ATOM 2564 C C . GLY A 1 326 ? -13.915 -4.196 11.458 1.00 93.44 326 GLY A C 1
ATOM 2565 O O . GLY A 1 326 ? -13.737 -4.160 10.239 1.00 93.44 326 GLY A O 1
ATOM 2566 N N . MET A 1 327 ? -13.741 -3.128 12.234 1.00 93.31 327 MET A N 1
ATOM 2567 C CA . MET A 1 327 ? -13.112 -1.895 11.768 1.00 93.31 327 MET A CA 1
ATOM 2568 C C . MET A 1 327 ? -12.064 -1.445 12.792 1.00 93.31 327 MET A C 1
ATOM 2570 O O . MET A 1 327 ? -12.232 -1.686 13.986 1.00 93.31 327 MET A O 1
ATOM 2574 N N . PRO A 1 328 ? -10.969 -0.789 12.377 1.00 91.62 328 PRO A N 1
ATOM 2575 C CA . PRO A 1 328 ? -9.996 -0.260 13.329 1.00 91.62 328 PRO A CA 1
ATOM 2576 C C . PRO A 1 328 ? -10.669 0.666 14.348 1.00 91.62 328 PRO A C 1
ATOM 2578 O O . PRO A 1 328 ? -11.357 1.604 13.951 1.00 91.62 328 PRO A O 1
ATOM 2581 N N . GLY A 1 329 ? -10.478 0.410 15.643 1.00 84.38 329 GLY A N 1
ATOM 2582 C CA . GLY A 1 329 ? -11.044 1.213 16.735 1.00 84.38 329 GLY A CA 1
ATOM 2583 C C . GLY A 1 329 ? -12.481 0.880 17.160 1.00 84.38 329 GLY A C 1
ATOM 2584 O O . GLY A 1 329 ? -12.974 1.542 18.079 1.00 84.38 329 GLY A O 1
ATOM 2585 N N . ILE A 1 330 ? -13.121 -0.116 16.534 1.00 81.31 330 ILE A N 1
ATOM 2586 C CA . ILE A 1 330 ? -14.514 -0.546 16.763 1.00 81.31 330 ILE A CA 1
ATOM 2587 C C . ILE A 1 330 ? -14.524 -2.059 17.019 1.00 81.31 330 ILE A C 1
ATOM 2589 O O . ILE A 1 330 ? -14.756 -2.448 18.184 1.00 81.31 330 ILE A O 1
#